Protein AF-A0A849M0W0-F1 (afdb_monomer_lite)

Radius of gyration: 24.08 Å; chains: 1; bounding box: 49×96×53 Å

Sequence (255 aa):
MKLFFIISLLIFQVSFSNAQQAFPKTWTKKSKNGKFCATVSGDFYEGFVGPQLLSLYQNDSLLWQKKMERRGLHLPSVSNTGDVIITKWSKLFLYSKSGSLLWEYELPNKTFCPYYGMHLDITQIFSDDGQYYFTFVHNSKEYKSYFTCYSIAGKKEKWKIDLGDFRESDIQQILNLLVIHDFLTHSLDYLNKCYILDFSGNIKWKYERELRRDLFSKISFDDEHKTINVVFIDKVEKYYLQDGKREKKVFGPTQ

Structure (mmCIF, N/CA/C/O backbone):
data_AF-A0A849M0W0-F1
#
_entry.id   AF-A0A849M0W0-F1
#
loop_
_atom_site.group_PDB
_atom_site.id
_atom_site.type_symbol
_atom_site.label_atom_id
_atom_site.label_alt_id
_atom_site.label_comp_id
_atom_site.label_asym_id
_atom_site.label_entity_id
_atom_site.label_seq_id
_atom_site.pdbx_PDB_ins_code
_atom_site.Cartn_x
_atom_site.Cartn_y
_atom_site.Cartn_z
_atom_site.occupancy
_atom_site.B_iso_or_equiv
_atom_site.auth_seq_id
_atom_site.auth_comp_id
_atom_site.auth_asym_id
_atom_site.auth_atom_id
_atom_site.pdbx_PDB_model_num
ATOM 1 N N . MET A 1 1 ? -31.196 79.315 4.837 1.00 44.34 1 MET A N 1
ATOM 2 C CA . MET A 1 1 ? -30.040 78.554 5.356 1.00 44.34 1 MET A CA 1
ATOM 3 C C . MET A 1 1 ? -30.434 77.076 5.360 1.00 44.34 1 MET A C 1
ATOM 5 O O . MET A 1 1 ? -31.242 76.684 6.188 1.00 44.34 1 MET A O 1
ATOM 9 N N . LYS A 1 2 ? -30.033 76.305 4.336 1.00 41.44 2 LYS A N 1
ATOM 10 C CA . LYS A 1 2 ? -30.423 74.891 4.164 1.00 41.44 2 LYS A CA 1
ATOM 11 C C . LYS A 1 2 ? -29.413 74.009 4.904 1.00 41.44 2 LYS A C 1
ATOM 13 O O . LYS A 1 2 ? -28.245 74.001 4.532 1.00 41.44 2 LYS A O 1
ATOM 18 N N . LEU A 1 3 ? -29.861 73.312 5.945 1.00 46.84 3 LEU A N 1
ATOM 19 C CA . LEU A 1 3 ? -29.052 72.373 6.719 1.00 46.84 3 LEU A CA 1
ATOM 20 C C . LEU A 1 3 ? -29.143 70.992 6.047 1.00 46.84 3 LEU A C 1
ATOM 22 O O . LEU A 1 3 ? -30.200 70.364 6.056 1.00 46.84 3 LEU A O 1
ATOM 26 N N . PHE A 1 4 ? -28.062 70.556 5.400 1.00 47.44 4 PHE A N 1
ATOM 27 C CA . PHE A 1 4 ? -27.944 69.219 4.817 1.00 47.44 4 PHE A CA 1
ATOM 28 C C . PHE A 1 4 ? -27.656 68.205 5.932 1.00 47.44 4 PHE A C 1
ATOM 30 O O . PHE A 1 4 ? -26.586 68.229 6.536 1.00 47.44 4 PHE A O 1
ATOM 37 N N . PHE A 1 5 ? -28.606 67.309 6.197 1.00 47.66 5 PHE A N 1
ATOM 38 C CA . PHE A 1 5 ? -28.380 66.110 7.002 1.00 47.66 5 PHE A CA 1
ATOM 39 C C . PHE A 1 5 ? -27.598 65.095 6.158 1.00 47.66 5 PHE A C 1
ATOM 41 O O . PHE A 1 5 ? -28.152 64.467 5.257 1.00 47.66 5 PHE A O 1
ATOM 48 N N . ILE A 1 6 ? -26.302 64.947 6.430 1.00 49.22 6 ILE A N 1
ATOM 49 C CA . ILE A 1 6 ? -25.492 63.848 5.899 1.00 49.22 6 ILE A CA 1
ATOM 50 C C . ILE A 1 6 ? -25.727 62.644 6.814 1.00 49.22 6 ILE A C 1
ATOM 52 O O . ILE A 1 6 ? -25.204 62.575 7.924 1.00 49.22 6 ILE A O 1
ATOM 56 N N . ILE A 1 7 ? -26.561 61.710 6.359 1.00 49.34 7 ILE A N 1
ATOM 57 C CA . ILE A 1 7 ? -26.699 60.387 6.969 1.00 49.34 7 ILE A CA 1
ATOM 58 C C . ILE A 1 7 ? -25.472 59.581 6.536 1.00 49.34 7 ILE A C 1
ATOM 60 O O . ILE A 1 7 ? -25.404 59.090 5.410 1.00 49.34 7 ILE A O 1
ATOM 64 N N . SER A 1 8 ? -24.478 59.476 7.418 1.00 50.16 8 SER A N 1
ATOM 65 C CA . SER A 1 8 ? -23.357 58.550 7.247 1.00 50.16 8 SER A CA 1
ATOM 66 C C . SER A 1 8 ? -23.878 57.117 7.343 1.00 50.16 8 SER A C 1
ATOM 68 O O . SER A 1 8 ? -24.132 56.599 8.429 1.00 50.16 8 SER A O 1
ATOM 70 N N . LEU A 1 9 ? -24.063 56.489 6.184 1.00 45.66 9 LEU A N 1
ATOM 71 C CA . LEU A 1 9 ? -24.391 55.077 6.042 1.00 45.66 9 LEU A CA 1
ATOM 72 C C . LEU A 1 9 ? -23.175 54.249 6.494 1.00 45.66 9 LEU A C 1
ATOM 74 O O . LEU A 1 9 ? -22.227 54.051 5.736 1.00 45.66 9 LEU A O 1
ATOM 78 N N . LEU A 1 10 ? -23.181 53.802 7.752 1.00 47.28 10 LEU A N 1
ATOM 79 C CA . LEU A 1 10 ? -22.216 52.831 8.268 1.00 47.28 10 LEU A CA 1
ATOM 80 C C . LEU A 1 10 ? -22.484 51.482 7.583 1.00 47.28 10 LEU A C 1
ATOM 82 O O . LEU A 1 10 ? -23.330 50.699 8.015 1.00 47.28 10 LEU A O 1
ATOM 86 N N . ILE A 1 11 ? -21.789 51.216 6.478 1.00 51.75 11 ILE A N 1
ATOM 87 C CA . ILE A 1 11 ? -21.772 49.893 5.856 1.00 51.75 11 ILE A CA 1
ATOM 88 C C . ILE A 1 11 ? -20.904 49.005 6.752 1.00 51.75 11 ILE A C 1
ATOM 90 O O . ILE A 1 11 ? -19.679 49.007 6.653 1.00 51.75 11 ILE A O 1
ATOM 94 N N . PHE A 1 12 ? -21.540 48.257 7.655 1.00 46.75 12 PHE A N 1
ATOM 95 C CA . PHE A 1 12 ? -20.904 47.114 8.298 1.00 46.75 12 PHE A CA 1
ATOM 96 C C . PHE A 1 12 ? -20.589 46.093 7.202 1.00 46.75 12 PHE A C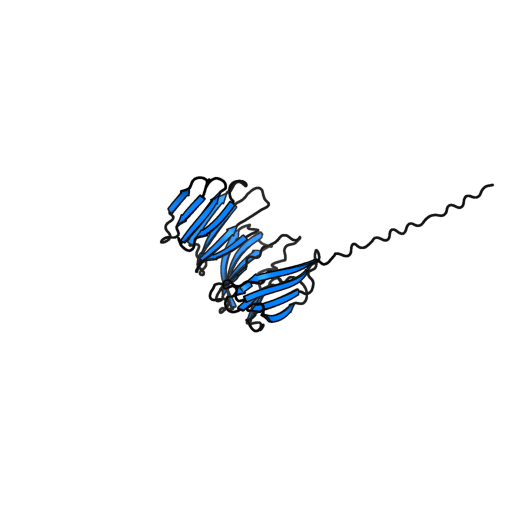 1
ATOM 98 O O . PHE A 1 12 ? -21.471 45.364 6.747 1.00 46.75 12 PHE A O 1
ATOM 105 N N . GLN A 1 13 ? -19.332 46.044 6.756 1.00 47.56 13 GLN A N 1
ATOM 106 C CA . GLN A 1 13 ? -18.827 44.867 6.063 1.00 47.56 13 GLN A CA 1
ATOM 107 C C . GLN A 1 13 ? -18.842 43.718 7.070 1.00 47.56 13 GLN A C 1
ATOM 109 O O . GLN A 1 13 ? -17.926 43.548 7.870 1.00 47.56 13 GLN A O 1
ATOM 114 N N . VAL A 1 14 ? -19.930 42.950 7.064 1.00 50.38 14 VAL A N 1
ATOM 115 C CA . VAL A 1 14 ? -19.947 41.625 7.668 1.00 50.38 14 VAL A CA 1
ATOM 116 C C . VAL A 1 14 ? -19.001 40.796 6.815 1.00 50.38 14 VAL A C 1
ATOM 118 O O . VAL A 1 14 ? -19.360 40.337 5.732 1.00 50.38 14 VAL A O 1
ATOM 121 N N . SER A 1 15 ? -17.755 40.671 7.263 1.00 52.22 15 SER A N 1
ATOM 122 C CA . SER A 1 15 ? -16.837 39.670 6.745 1.00 52.22 15 SER A CA 1
ATOM 123 C C . SER A 1 15 ? -17.502 38.322 6.983 1.00 52.22 15 SER A C 1
ATOM 125 O O . SER A 1 15 ? -17.475 37.807 8.101 1.00 52.22 15 SER A O 1
ATOM 127 N N . PHE A 1 16 ? -18.157 37.774 5.960 1.00 45.59 16 PHE A N 1
ATOM 128 C CA . PHE A 1 16 ? -18.535 36.372 5.963 1.00 45.59 16 PHE A CA 1
ATOM 129 C C . PHE A 1 16 ? -17.231 35.608 6.150 1.00 45.59 16 PHE A C 1
ATOM 131 O O . PHE A 1 16 ? -16.380 35.575 5.260 1.00 45.59 16 PHE A O 1
ATOM 138 N N . SER A 1 17 ? -17.024 35.063 7.349 1.00 55.19 17 SER A N 1
ATOM 139 C CA . SER A 1 17 ? -16.024 34.032 7.532 1.00 55.19 17 SER A CA 1
ATOM 140 C C . SER A 1 17 ? -16.401 32.947 6.534 1.00 55.19 17 SER A C 1
ATOM 142 O O . SER A 1 17 ? -17.478 32.359 6.625 1.00 55.19 17 SER A O 1
ATOM 144 N N . ASN A 1 18 ? -15.563 32.747 5.518 1.00 55.75 18 ASN A N 1
ATOM 145 C CA . ASN A 1 18 ? -15.701 31.614 4.619 1.00 55.75 18 ASN A CA 1
ATOM 146 C C . ASN A 1 18 ? -15.565 30.371 5.496 1.00 55.75 18 ASN A C 1
ATOM 148 O O . ASN A 1 18 ? -14.453 29.953 5.820 1.00 55.75 18 ASN A O 1
ATOM 152 N N . ALA A 1 19 ? -16.693 29.847 5.974 1.00 58.81 19 ALA A N 1
ATOM 153 C CA . ALA A 1 19 ? -16.729 28.598 6.698 1.00 58.81 19 ALA A CA 1
ATOM 154 C C . ALA A 1 19 ? -16.130 27.565 5.747 1.00 58.81 19 ALA A C 1
ATOM 156 O O . ALA A 1 19 ? -16.693 27.307 4.682 1.00 58.81 19 ALA A O 1
ATOM 157 N N . GLN A 1 20 ? -14.946 27.052 6.084 1.00 62.78 20 GLN A N 1
ATOM 158 C CA . GLN A 1 20 ? -14.307 26.008 5.297 1.00 62.78 20 GLN A CA 1
ATOM 159 C C . GLN A 1 20 ? -15.297 24.849 5.199 1.00 62.78 20 GLN A C 1
ATOM 161 O O . GLN A 1 20 ? -15.668 24.248 6.209 1.00 62.78 20 GLN A O 1
ATOM 166 N N . GLN A 1 21 ? -15.782 24.590 3.988 1.00 65.12 21 GLN A N 1
ATOM 167 C CA . GLN A 1 21 ? -16.734 23.522 3.750 1.00 65.12 21 GLN A CA 1
ATOM 168 C C . GLN A 1 21 ? -16.009 22.188 3.916 1.00 65.12 21 GLN A C 1
ATOM 170 O O . GLN A 1 21 ? -14.943 21.970 3.341 1.00 65.12 21 GLN A O 1
ATOM 175 N N . ALA A 1 22 ? -16.585 21.308 4.729 1.00 67.62 22 ALA A N 1
ATOM 176 C CA . ALA A 1 22 ? -16.108 19.942 4.847 1.00 67.62 22 ALA A CA 1
ATOM 177 C C . ALA A 1 22 ? -16.416 19.201 3.550 1.00 67.62 22 ALA A C 1
ATOM 179 O O . ALA A 1 22 ? -17.564 19.218 3.098 1.00 67.62 22 ALA A O 1
ATOM 180 N N . PHE A 1 23 ? -15.431 18.510 2.986 1.00 68.38 23 PHE A N 1
ATOM 181 C CA . PHE A 1 23 ? -15.683 17.572 1.899 1.00 68.38 23 PHE A CA 1
ATOM 182 C C . PHE A 1 23 ? -15.617 16.153 2.462 1.00 68.38 23 PHE A C 1
ATOM 184 O O . PHE A 1 23 ? -14.517 15.692 2.799 1.00 68.38 23 PHE A O 1
ATOM 191 N N . PRO A 1 24 ? -16.759 15.452 2.599 1.00 72.75 24 PRO A N 1
ATOM 192 C CA . PRO A 1 24 ? -16.735 14.062 3.017 1.00 72.75 24 PRO A CA 1
ATOM 193 C C . PRO A 1 24 ? -15.979 13.263 1.958 1.00 72.75 24 PRO A C 1
ATOM 195 O O . PRO A 1 24 ? -16.312 13.296 0.771 1.00 72.75 24 PRO A O 1
ATOM 198 N N . LYS A 1 25 ? -14.941 12.542 2.381 1.00 84.06 25 LYS A N 1
ATOM 199 C CA . LYS A 1 25 ? -14.147 11.694 1.491 1.00 84.06 25 LYS A CA 1
ATOM 200 C C . LYS A 1 25 ? -14.092 10.290 2.052 1.00 84.06 25 LYS A C 1
ATOM 202 O O . LYS A 1 25 ? -13.862 10.092 3.243 1.00 84.06 25 LYS A O 1
ATOM 207 N N . THR A 1 26 ? -14.308 9.321 1.171 1.00 86.81 26 THR A N 1
ATOM 208 C CA . THR A 1 26 ? -14.147 7.905 1.488 1.00 86.81 26 THR A CA 1
ATOM 209 C C . THR A 1 26 ? -13.062 7.330 0.601 1.00 86.81 26 THR A C 1
ATOM 211 O O . THR A 1 26 ? -13.117 7.462 -0.621 1.00 86.81 26 THR A O 1
ATOM 214 N N . TRP A 1 27 ? -12.084 6.683 1.220 1.00 87.50 27 TRP A N 1
ATOM 215 C CA . TRP A 1 27 ? -11.124 5.841 0.526 1.00 87.50 27 TRP A CA 1
ATOM 216 C C . TRP A 1 27 ? -11.447 4.387 0.764 1.00 87.50 27 TRP A C 1
ATOM 218 O O . TRP A 1 27 ? -11.803 3.999 1.875 1.00 87.50 27 TRP A O 1
ATOM 228 N N . THR A 1 28 ? -11.250 3.594 -0.278 1.00 91.06 28 THR A N 1
ATOM 229 C CA . THR A 1 28 ? -11.615 2.187 -0.299 1.00 91.06 28 THR A CA 1
ATOM 230 C C . THR A 1 28 ? -10.460 1.380 -0.860 1.00 91.06 28 THR A C 1
ATOM 232 O O . THR A 1 28 ? -9.937 1.698 -1.928 1.00 91.06 28 THR A O 1
ATOM 235 N N . LYS A 1 29 ? -10.092 0.302 -0.168 1.00 92.06 29 LYS A N 1
ATOM 236 C CA . LYS A 1 29 ? -9.134 -0.689 -0.655 1.00 92.06 29 LYS A CA 1
ATOM 237 C C . LYS A 1 29 ? -9.751 -2.075 -0.560 1.00 92.06 29 LYS A C 1
ATOM 239 O O . LYS A 1 29 ? -10.227 -2.476 0.500 1.00 92.06 29 LYS A O 1
ATOM 244 N N . LYS A 1 30 ? -9.731 -2.806 -1.672 1.00 93.38 30 LYS A N 1
ATOM 245 C CA . LYS A 1 30 ? -10.146 -4.210 -1.725 1.00 93.38 30 LYS A CA 1
ATOM 246 C C . LYS A 1 30 ? -8.930 -5.120 -1.598 1.00 93.38 30 LYS A C 1
ATOM 248 O O . LYS A 1 30 ? -7.854 -4.780 -2.092 1.00 93.38 30 LYS A O 1
ATOM 253 N N . SER A 1 31 ? -9.113 -6.268 -0.956 1.00 93.00 31 SER A N 1
ATOM 254 C CA . SER A 1 31 ? -8.126 -7.346 -0.979 1.00 93.00 31 SER A CA 1
ATOM 255 C C . SER A 1 31 ? -7.986 -7.886 -2.402 1.00 93.00 31 SER A C 1
ATOM 257 O O . SER A 1 31 ? -8.896 -7.755 -3.224 1.00 93.00 31 SER A O 1
ATOM 259 N N . LYS A 1 32 ? -6.857 -8.532 -2.704 1.00 88.75 32 LYS A N 1
ATOM 260 C CA . LYS A 1 32 ? -6.581 -9.082 -4.040 1.00 88.75 32 LYS A CA 1
ATOM 261 C C . LYS A 1 32 ? -7.629 -10.108 -4.479 1.00 88.75 32 LYS A C 1
ATOM 263 O O . LYS A 1 32 ? -8.024 -10.126 -5.637 1.00 88.75 32 LYS A O 1
ATOM 268 N N . ASN A 1 33 ? -8.118 -10.924 -3.546 1.00 92.06 33 ASN A N 1
ATOM 269 C CA . ASN A 1 33 ? -9.201 -11.878 -3.800 1.00 92.06 33 ASN A CA 1
ATOM 270 C C . ASN A 1 33 ? -10.609 -11.245 -3.833 1.00 92.06 33 ASN A C 1
ATOM 272 O O . ASN A 1 33 ? -11.591 -11.972 -3.945 1.00 92.06 33 ASN A O 1
ATOM 276 N N . GLY A 1 34 ? -10.733 -9.926 -3.654 1.00 94.69 34 GLY A N 1
ATOM 277 C CA . GLY A 1 34 ? -12.001 -9.189 -3.665 1.00 94.69 34 GLY A CA 1
ATOM 278 C C . GLY A 1 34 ? -12.935 -9.441 -2.475 1.00 94.69 34 GLY A C 1
ATOM 279 O O . GLY A 1 34 ? -13.942 -8.750 -2.349 1.00 94.69 34 GLY A O 1
ATOM 280 N N . LYS A 1 35 ? -12.612 -10.393 -1.590 1.00 96.81 35 LYS A N 1
ATOM 281 C CA . LYS A 1 35 ? -13.465 -10.821 -0.470 1.00 96.81 35 LYS A CA 1
ATOM 282 C C . LYS A 1 35 ? -13.582 -9.771 0.633 1.00 96.81 35 LYS A C 1
ATOM 284 O O . LYS A 1 35 ? -14.610 -9.706 1.307 1.00 96.81 35 LYS A O 1
ATOM 289 N N . PHE A 1 36 ? -12.527 -8.990 0.849 1.00 97.38 36 PHE A N 1
ATOM 290 C CA . PHE A 1 36 ? -12.450 -7.995 1.909 1.00 97.38 36 PHE A CA 1
ATOM 291 C C . PHE A 1 36 ? -12.321 -6.591 1.338 1.00 97.38 36 PHE A C 1
ATOM 293 O O . PHE A 1 36 ? -11.693 -6.369 0.303 1.00 97.38 36 PHE A O 1
ATOM 300 N N . CYS A 1 37 ? -12.910 -5.635 2.043 1.00 97.06 37 CYS A N 1
ATOM 301 C CA . CYS A 1 37 ? -12.902 -4.233 1.667 1.00 97.06 37 CYS A CA 1
ATOM 302 C C . CYS A 1 37 ? -12.694 -3.389 2.924 1.00 97.06 37 CYS A C 1
ATOM 304 O O . CYS A 1 37 ? -13.517 -3.428 3.836 1.00 97.06 37 CYS A O 1
ATOM 306 N N . ALA A 1 38 ? -11.585 -2.657 2.992 1.00 96.19 38 ALA A N 1
ATOM 307 C CA . ALA A 1 38 ? -11.325 -1.704 4.059 1.00 96.19 38 ALA A CA 1
ATOM 308 C C . ALA A 1 38 ? -11.620 -0.289 3.566 1.00 96.19 38 ALA A C 1
ATOM 310 O O . ALA A 1 38 ? -11.201 0.098 2.471 1.00 96.19 38 ALA A O 1
ATOM 311 N N . THR A 1 39 ? -12.323 0.489 4.384 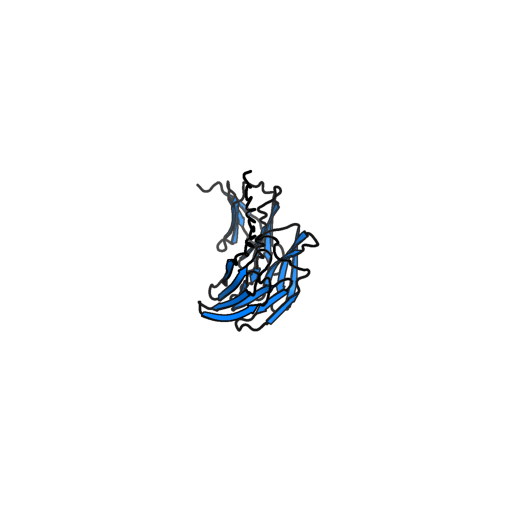1.00 94.75 39 THR A N 1
ATOM 312 C CA . THR A 1 39 ? -12.682 1.869 4.058 1.00 94.75 39 THR A CA 1
ATOM 313 C C . THR A 1 39 ? -12.254 2.824 5.154 1.00 94.75 39 THR A C 1
ATOM 315 O O . THR A 1 39 ? -12.412 2.523 6.336 1.00 94.75 39 THR A O 1
ATOM 318 N N . VAL A 1 40 ? -11.806 4.008 4.760 1.00 91.31 40 VAL A N 1
ATOM 319 C CA . VAL A 1 40 ? -11.620 5.153 5.651 1.00 91.31 40 VAL A CA 1
ATOM 320 C C . VAL A 1 40 ? -12.541 6.256 5.173 1.00 91.31 40 VAL A C 1
ATOM 322 O O . VAL A 1 40 ? -12.377 6.728 4.052 1.00 91.31 40 VAL A O 1
ATOM 325 N N . SER A 1 41 ? -13.490 6.670 6.006 1.00 90.62 41 SER A N 1
ATOM 326 C CA . SER A 1 41 ? -14.368 7.809 5.725 1.00 90.62 41 SER A CA 1
ATOM 327 C C . SER A 1 41 ? -14.208 8.907 6.770 1.00 90.62 41 SER A C 1
ATOM 329 O O . SER A 1 41 ? -13.828 8.647 7.912 1.00 90.62 41 SER A O 1
ATOM 331 N N . GLY A 1 42 ? -14.453 10.153 6.384 1.00 85.81 42 GLY A N 1
ATOM 332 C CA . GLY A 1 42 ? -14.456 11.282 7.307 1.00 85.81 42 GLY A CA 1
ATOM 333 C C . GLY A 1 42 ? -14.457 12.623 6.591 1.00 85.81 42 GLY A C 1
ATOM 334 O O . GLY A 1 42 ? -14.357 12.691 5.363 1.00 85.81 42 GLY A O 1
ATOM 335 N N . ASP A 1 43 ? -14.555 13.675 7.392 1.00 77.38 43 ASP A N 1
ATOM 336 C CA . ASP A 1 43 ? -14.576 15.051 6.916 1.00 77.38 43 ASP A CA 1
ATOM 337 C C . ASP A 1 43 ? -13.157 15.615 6.781 1.00 77.38 43 ASP A C 1
ATOM 339 O O . ASP A 1 43 ? -12.341 15.557 7.714 1.00 77.38 43 ASP A O 1
ATOM 343 N N . PHE A 1 44 ? -12.882 16.186 5.605 1.00 70.06 44 PHE A N 1
ATOM 344 C CA . PHE A 1 44 ? -11.629 16.863 5.280 1.00 70.06 44 PHE A CA 1
ATOM 345 C C . PHE A 1 44 ? -11.841 18.362 5.175 1.00 70.06 44 PHE A C 1
ATOM 347 O O . PHE A 1 44 ? -12.714 18.818 4.437 1.00 70.06 44 PHE A O 1
ATOM 354 N N . TYR A 1 45 ? -10.983 19.107 5.867 1.00 68.69 45 TYR A N 1
ATOM 355 C CA . TYR A 1 45 ? -10.824 20.547 5.730 1.00 68.69 45 TYR A CA 1
ATOM 356 C C . TYR A 1 45 ? -9.361 20.842 5.388 1.00 68.69 45 TYR A C 1
ATOM 358 O O . TYR A 1 45 ? -8.450 20.128 5.826 1.00 68.69 45 TYR A O 1
ATOM 366 N N . GLU A 1 46 ? -9.106 21.899 4.622 1.00 60.44 46 GLU A N 1
ATOM 367 C CA . GLU A 1 46 ? -7.742 22.359 4.358 1.00 60.44 46 GLU A CA 1
ATOM 368 C C . GLU A 1 46 ? -7.018 22.651 5.683 1.00 60.44 46 GLU A C 1
ATOM 370 O O . GLU A 1 46 ? -7.374 23.560 6.429 1.00 60.44 46 GLU A O 1
ATOM 375 N N . GLY A 1 47 ? -6.015 21.830 6.012 1.00 59.75 47 GLY A N 1
ATOM 376 C CA . GLY A 1 47 ? -5.242 21.941 7.254 1.00 59.75 47 GLY A CA 1
ATOM 377 C C . GLY A 1 47 ? -5.843 21.243 8.485 1.00 59.75 47 GLY A C 1
ATOM 378 O O . GLY A 1 47 ? -5.173 21.170 9.521 1.00 59.75 47 GLY A O 1
ATOM 379 N N . PHE A 1 48 ? -7.048 20.666 8.399 1.00 65.00 48 PHE A N 1
ATOM 380 C CA . PHE A 1 48 ? -7.656 19.916 9.501 1.00 65.00 48 PHE A CA 1
ATOM 381 C C . PHE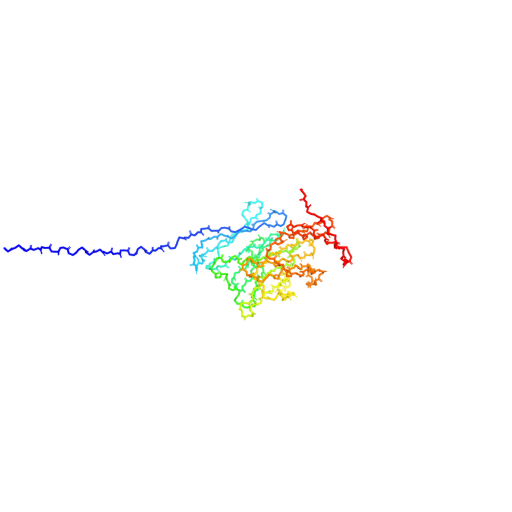 A 1 48 ? -8.390 18.659 9.023 1.00 65.00 48 PHE A C 1
ATOM 383 O O . PHE A 1 48 ? -9.322 18.706 8.231 1.00 65.00 48 PHE A O 1
ATOM 390 N N . VAL A 1 49 ? -8.000 17.510 9.570 1.00 70.44 49 VAL A N 1
ATOM 391 C CA . VAL A 1 49 ? -8.700 16.241 9.349 1.00 70.44 49 VAL A CA 1
ATOM 392 C C . VAL A 1 49 ? -9.500 15.923 10.608 1.00 70.44 49 VAL A C 1
ATOM 394 O O . VAL A 1 49 ? -8.915 15.774 11.693 1.00 70.44 49 VAL A O 1
ATOM 397 N N . GLY A 1 50 ? -10.827 15.861 10.458 1.00 76.81 50 GLY A N 1
ATOM 398 C CA . GLY A 1 50 ? -11.759 15.521 11.530 1.00 76.81 50 GLY A CA 1
ATOM 399 C C . GLY A 1 50 ? -11.587 14.081 12.031 1.00 76.81 50 GLY A C 1
ATOM 400 O O . GLY A 1 50 ? -10.648 13.380 11.640 1.00 76.81 50 GLY A O 1
ATOM 401 N N . PRO A 1 51 ? -12.454 13.615 12.944 1.00 84.81 51 PRO A N 1
ATOM 402 C CA . PRO A 1 51 ? -12.539 12.196 13.259 1.00 84.81 51 PRO A CA 1
ATOM 403 C C . PRO A 1 51 ? -12.801 11.391 11.984 1.00 84.81 51 PRO A C 1
ATOM 405 O O . PRO A 1 51 ? -13.618 11.783 11.153 1.00 84.81 51 PRO A O 1
ATOM 408 N N . GLN A 1 52 ? -12.112 10.265 11.844 1.00 88.62 52 GLN A N 1
ATOM 409 C CA . GLN A 1 52 ? -12.284 9.366 10.707 1.00 88.62 52 GLN A CA 1
ATOM 410 C C . GLN A 1 52 ? -12.770 8.004 11.182 1.00 88.62 52 GLN A C 1
ATOM 412 O O . GLN A 1 52 ? -12.591 7.619 12.339 1.00 88.62 52 GLN A O 1
ATOM 417 N N . LEU A 1 53 ? -13.376 7.267 10.268 1.00 92.81 53 LEU A N 1
ATOM 418 C CA . LEU A 1 53 ? -14.032 6.005 10.522 1.00 92.81 53 LEU A CA 1
ATOM 419 C C . LEU A 1 53 ? -13.365 4.929 9.672 1.00 92.81 53 LEU A C 1
ATOM 421 O O . LEU A 1 53 ? -13.509 4.903 8.451 1.00 92.81 53 LEU A O 1
ATOM 425 N N . LEU A 1 54 ? -12.610 4.052 10.328 1.00 94.75 54 LEU A N 1
ATOM 426 C CA . LEU A 1 54 ? -12.038 2.870 9.696 1.00 94.75 54 LEU A CA 1
ATOM 427 C C . LEU A 1 54 ? -13.060 1.741 9.776 1.00 94.75 54 LEU A C 1
ATOM 429 O O . LEU A 1 54 ? -13.500 1.396 10.871 1.00 94.75 54 LEU A O 1
ATOM 433 N N . SER A 1 55 ? -13.420 1.157 8.641 1.00 97.12 55 SER A N 1
ATOM 434 C CA . SER A 1 55 ? -14.368 0.042 8.579 1.00 97.12 55 SER A CA 1
ATOM 435 C C . SER A 1 55 ? -13.784 -1.108 7.773 1.00 97.12 55 SER A C 1
ATOM 437 O O . SER A 1 55 ? -13.053 -0.877 6.808 1.00 97.12 55 SER A O 1
ATOM 439 N N . LEU A 1 56 ? -14.129 -2.335 8.152 1.00 98.25 56 LEU A N 1
ATOM 440 C CA . LEU A 1 56 ? -13.834 -3.538 7.382 1.00 98.25 56 LEU A CA 1
ATOM 441 C C . LEU A 1 56 ? -15.135 -4.233 6.998 1.00 98.25 56 LEU A C 1
ATOM 443 O O . LEU A 1 56 ? -15.978 -4.508 7.853 1.00 98.25 56 LEU A O 1
ATOM 447 N N . TYR A 1 57 ? -15.239 -4.587 5.725 1.00 98.44 57 TYR A N 1
ATOM 448 C CA . TYR A 1 57 ? -16.326 -5.367 5.160 1.00 98.44 57 TYR A CA 1
ATOM 449 C C . TYR A 1 57 ? -15.805 -6.699 4.622 1.00 98.44 57 TYR A C 1
ATOM 451 O O . TYR A 1 57 ? -14.671 -6.795 4.142 1.00 98.44 57 TYR A O 1
ATOM 459 N N . GLN A 1 58 ? -16.662 -7.715 4.657 1.00 98.06 58 GLN A N 1
ATOM 460 C CA . GLN A 1 58 ? -16.477 -8.981 3.958 1.00 98.06 58 GLN A CA 1
ATOM 461 C C . GLN A 1 58 ? -17.710 -9.244 3.096 1.00 98.06 58 GLN A C 1
ATOM 463 O O . GLN A 1 58 ? -18.799 -9.375 3.648 1.00 98.06 58 GLN A O 1
ATOM 468 N N . ASN A 1 59 ? -17.541 -9.361 1.775 1.00 96.56 59 ASN A N 1
ATOM 469 C CA . ASN A 1 59 ? -18.658 -9.517 0.830 1.00 96.56 59 ASN A CA 1
ATOM 470 C C . ASN A 1 59 ? -19.795 -8.514 1.126 1.00 96.56 59 ASN A C 1
ATOM 472 O O . ASN A 1 59 ? -20.929 -8.909 1.387 1.00 96.56 59 ASN A O 1
ATOM 476 N N . ASP A 1 60 ? -19.437 -7.230 1.223 1.00 95.88 60 ASP A N 1
ATOM 477 C CA . ASP A 1 60 ? -20.329 -6.099 1.531 1.00 95.88 60 ASP A CA 1
ATOM 478 C C . ASP A 1 60 ? -20.995 -6.110 2.923 1.00 95.88 60 ASP A C 1
ATOM 480 O O . ASP A 1 60 ? -21.698 -5.169 3.285 1.00 95.88 60 ASP A O 1
ATOM 484 N N . SER A 1 61 ? -20.712 -7.108 3.766 1.00 98.00 61 SER A N 1
ATOM 485 C CA . SER A 1 61 ? -21.186 -7.157 5.154 1.00 98.00 61 SER A CA 1
ATOM 486 C C . SER A 1 61 ? -20.176 -6.502 6.093 1.00 98.00 61 SER A C 1
ATOM 488 O O . SER A 1 61 ? -19.004 -6.888 6.109 1.00 98.00 61 SER A O 1
ATOM 490 N N . LEU A 1 62 ? -20.619 -5.522 6.888 1.00 98.25 62 LEU A N 1
ATOM 491 C CA . LEU A 1 62 ? -19.776 -4.841 7.874 1.00 98.25 62 LEU A CA 1
ATOM 492 C C . LEU A 1 62 ? -19.334 -5.831 8.961 1.00 98.25 62 LEU A C 1
ATOM 494 O O . LEU A 1 62 ? -20.169 -6.392 9.665 1.00 98.25 62 LEU A O 1
ATOM 498 N N . LEU A 1 63 ? -18.022 -6.020 9.114 1.00 98.38 63 LEU A N 1
ATOM 499 C CA . LEU A 1 63 ? -17.456 -6.836 10.189 1.00 98.38 63 LEU A CA 1
ATOM 500 C C . LEU A 1 63 ? -17.236 -6.009 11.450 1.00 98.38 63 LEU A C 1
ATOM 502 O O . LEU A 1 63 ? -17.644 -6.400 12.540 1.00 98.38 63 LEU A O 1
ATOM 506 N N . TRP A 1 64 ? -16.567 -4.870 11.304 1.00 98.56 64 TRP A N 1
ATOM 507 C CA . TRP A 1 64 ? -16.314 -3.952 12.404 1.00 98.56 64 TRP A CA 1
ATOM 508 C C . TRP A 1 64 ? -16.040 -2.549 11.890 1.00 98.56 64 TRP A C 1
ATOM 510 O O . TRP A 1 64 ? -15.695 -2.326 10.726 1.00 98.56 64 TRP A O 1
ATOM 520 N N . GLN A 1 65 ? -16.157 -1.603 12.815 1.00 97.50 65 GLN A N 1
ATOM 521 C CA . GLN A 1 65 ? -15.879 -0.203 12.586 1.00 97.50 65 GLN A CA 1
ATOM 522 C C . GLN A 1 65 ? -15.182 0.404 13.803 1.00 97.50 65 GLN A C 1
ATOM 524 O O . GLN A 1 65 ? -15.468 0.048 14.947 1.00 97.50 65 GLN A O 1
ATOM 529 N N . LYS A 1 66 ? -14.244 1.317 13.556 1.00 94.38 66 LYS A N 1
ATOM 530 C CA . LYS A 1 66 ? -13.507 2.047 14.584 1.00 94.38 66 LYS A CA 1
ATOM 531 C C . LYS A 1 66 ? -13.513 3.529 14.285 1.00 94.38 66 LYS A C 1
ATOM 533 O O . LYS A 1 66 ? -13.042 3.965 13.234 1.00 94.38 66 LYS A O 1
ATOM 538 N N . LYS A 1 67 ? -13.987 4.300 15.259 1.00 92.44 67 LYS A N 1
ATOM 539 C CA . LYS A 1 67 ? -13.810 5.744 15.261 1.00 92.44 67 LYS A CA 1
ATOM 540 C C . LYS A 1 67 ? -12.381 6.057 15.683 1.00 92.44 67 LYS A C 1
ATOM 542 O O . LYS A 1 67 ? -11.939 5.681 16.766 1.00 92.44 67 LYS A O 1
ATOM 547 N N . MET A 1 68 ? -11.662 6.739 14.810 1.00 86.88 68 MET A N 1
ATOM 548 C CA . MET A 1 68 ? -10.298 7.176 15.036 1.00 86.88 68 MET A CA 1
ATOM 549 C C . MET A 1 68 ? -10.344 8.675 15.293 1.00 86.88 68 MET A C 1
ATOM 551 O O . MET A 1 68 ? -10.518 9.487 14.383 1.00 86.88 68 MET A O 1
ATOM 555 N N . GLU A 1 69 ? -10.222 9.032 16.568 1.00 82.81 69 GLU A N 1
ATOM 556 C CA . GLU A 1 69 ? -10.244 10.426 16.998 1.00 82.81 69 GLU A CA 1
ATOM 557 C C . GLU A 1 69 ? -9.069 11.193 16.387 1.00 82.81 69 GLU A C 1
ATOM 559 O O . GLU A 1 69 ? -7.937 10.705 16.444 1.00 82.81 69 GLU A O 1
ATOM 564 N N . ARG A 1 70 ? -9.368 12.387 15.848 1.00 71.38 70 ARG A N 1
ATOM 565 C CA . ARG A 1 70 ? -8.453 13.408 15.295 1.00 71.38 70 ARG A CA 1
ATOM 566 C C . ARG A 1 70 ? -7.339 12.907 14.351 1.00 71.38 70 ARG A C 1
ATOM 568 O O . ARG A 1 70 ? -6.470 12.126 14.728 1.00 71.38 70 ARG A O 1
ATOM 575 N N . ARG A 1 71 ? -7.252 13.557 13.184 1.00 69.12 71 ARG A N 1
ATOM 576 C CA . ARG A 1 71 ? -6.110 13.586 12.253 1.00 69.12 71 ARG A CA 1
ATOM 577 C C . ARG A 1 71 ? -5.593 12.245 11.708 1.00 69.12 71 ARG A C 1
ATOM 579 O O . ARG A 1 71 ? -4.857 11.529 12.386 1.00 69.12 71 ARG A O 1
ATOM 586 N N . GLY A 1 72 ? -5.778 12.086 10.396 1.00 63.28 72 GLY A N 1
ATOM 587 C CA . GLY A 1 72 ? -4.756 11.588 9.470 1.00 63.28 72 GLY A CA 1
ATOM 588 C C . GLY A 1 72 ? -4.646 10.074 9.331 1.00 63.28 72 GLY A C 1
ATOM 589 O O . GLY A 1 72 ? -3.533 9.564 9.253 1.00 63.28 72 GLY A O 1
ATOM 590 N N . LEU A 1 73 ? -5.766 9.353 9.319 1.00 60.47 73 LEU A N 1
ATOM 591 C CA . LEU A 1 73 ? -5.810 8.025 8.721 1.00 60.47 73 LEU A CA 1
ATOM 592 C C . LEU A 1 73 ? -5.502 8.147 7.230 1.00 60.47 73 LEU A C 1
ATOM 594 O O . LEU A 1 73 ? -6.157 8.911 6.514 1.00 60.47 73 LEU A O 1
ATOM 598 N N . HIS A 1 74 ? -4.510 7.383 6.797 1.00 73.25 74 HIS A N 1
ATOM 599 C CA . HIS A 1 74 ? -4.149 7.236 5.395 1.00 73.25 74 HIS A CA 1
ATOM 600 C C . HIS A 1 74 ? -4.964 6.120 4.731 1.00 73.25 74 HIS A C 1
ATOM 602 O O . HIS A 1 74 ? -5.828 5.503 5.356 1.00 73.25 74 HIS A O 1
ATOM 608 N N . LEU A 1 75 ? -4.686 5.871 3.448 1.00 78.94 75 LEU A N 1
ATOM 609 C CA . LEU A 1 75 ? -5.271 4.768 2.691 1.00 78.94 75 LEU A CA 1
ATOM 610 C C . LEU A 1 75 ? -5.120 3.459 3.483 1.00 78.94 75 LEU A C 1
ATOM 612 O O . LEU A 1 75 ? -3.992 3.112 3.843 1.00 78.94 75 LEU A O 1
ATOM 616 N N . PRO A 1 76 ? -6.219 2.745 3.781 1.00 89.94 76 PRO A N 1
ATOM 617 C CA . PRO A 1 76 ? -6.110 1.440 4.405 1.00 89.94 76 PRO A CA 1
ATOM 618 C C . PRO A 1 76 ? -5.516 0.452 3.398 1.00 89.94 76 PRO A C 1
ATOM 620 O O . PRO A 1 76 ? -5.743 0.561 2.190 1.00 89.94 76 PRO A O 1
ATOM 623 N N . SER A 1 77 ? -4.828 -0.567 3.901 1.00 90.25 77 SER A N 1
ATOM 624 C CA . SER A 1 77 ? -4.542 -1.778 3.136 1.00 90.25 77 SER A CA 1
ATOM 625 C C . SER A 1 77 ? -5.167 -2.977 3.837 1.00 90.25 77 SER A C 1
ATOM 627 O O . SER A 1 77 ? -5.308 -2.985 5.061 1.00 90.25 77 SER A O 1
ATOM 629 N N . VAL A 1 78 ? -5.605 -3.969 3.064 1.00 93.56 78 VAL A N 1
ATOM 630 C CA . VAL A 1 78 ? -6.319 -5.143 3.579 1.00 93.56 78 VAL A CA 1
ATOM 631 C C . VAL A 1 78 ? -5.801 -6.417 2.926 1.00 93.56 78 VAL A C 1
ATOM 633 O O . VAL A 1 78 ? -5.662 -6.491 1.703 1.00 93.56 78 VAL A O 1
ATOM 636 N N . SER A 1 79 ? -5.495 -7.415 3.751 1.00 93.81 79 SER A N 1
ATOM 637 C CA . SER A 1 79 ? -4.983 -8.710 3.309 1.00 93.81 79 SER A CA 1
ATOM 638 C C . SER A 1 79 ? -6.100 -9.620 2.780 1.00 93.81 79 SER A C 1
ATOM 640 O O . SER A 1 79 ? -7.295 -9.392 2.990 1.00 93.81 79 SER A O 1
ATOM 642 N N . ASN A 1 80 ? -5.717 -10.733 2.149 1.00 92.50 80 ASN A N 1
ATOM 643 C CA . ASN A 1 80 ? -6.659 -11.783 1.749 1.00 92.50 80 ASN A CA 1
ATOM 644 C C . ASN A 1 80 ? -7.265 -12.556 2.936 1.00 92.50 80 ASN A C 1
ATOM 646 O O . ASN A 1 80 ? -8.229 -13.298 2.731 1.00 92.50 80 ASN A O 1
ATOM 650 N N . THR A 1 81 ? -6.725 -12.390 4.150 1.00 94.06 81 THR A N 1
ATOM 651 C CA . THR A 1 81 ? -7.236 -12.964 5.410 1.00 94.06 81 THR A CA 1
ATOM 652 C C . THR A 1 81 ? -8.160 -12.007 6.168 1.00 94.06 81 THR A C 1
ATOM 654 O O . THR A 1 81 ? -8.860 -12.437 7.086 1.00 94.06 81 THR A O 1
ATOM 657 N N . GLY A 1 82 ? -8.234 -10.741 5.743 1.00 94.31 82 GLY A N 1
ATOM 658 C CA . GLY A 1 82 ? -9.063 -9.705 6.360 1.00 94.31 82 GLY A CA 1
ATOM 659 C C . GLY A 1 82 ? -8.353 -8.911 7.455 1.00 94.31 82 GLY A C 1
ATOM 660 O O . GLY A 1 82 ? -9.018 -8.207 8.207 1.00 94.31 82 GLY A O 1
ATOM 661 N N . ASP A 1 83 ? -7.030 -9.008 7.554 1.00 94.62 83 ASP A N 1
ATOM 662 C CA . ASP A 1 83 ? -6.251 -8.137 8.428 1.00 94.62 83 ASP A CA 1
ATOM 663 C C . ASP A 1 83 ? -6.076 -6.778 7.750 1.00 94.62 83 ASP A C 1
ATOM 665 O O . ASP A 1 83 ? -5.858 -6.688 6.539 1.00 94.62 83 ASP A O 1
ATOM 669 N N . VAL A 1 84 ? -6.216 -5.711 8.529 1.00 94.31 84 VAL A N 1
ATOM 670 C CA . VAL A 1 84 ? -6.221 -4.334 8.036 1.00 94.31 84 VAL A CA 1
ATOM 671 C C . VAL A 1 84 ? -5.049 -3.604 8.638 1.00 94.31 84 VAL A C 1
ATOM 673 O O . VAL A 1 84 ? -4.948 -3.502 9.859 1.00 94.31 84 VAL A O 1
ATOM 676 N N . ILE A 1 85 ? -4.196 -3.046 7.791 1.00 91.50 85 ILE A N 1
ATOM 677 C CA . ILE A 1 85 ? -3.169 -2.117 8.235 1.00 91.50 85 ILE A CA 1
ATOM 678 C C . ILE A 1 85 ? -3.550 -0.704 7.837 1.00 91.50 85 ILE A C 1
ATOM 680 O O . ILE A 1 85 ? -4.119 -0.458 6.770 1.00 91.50 85 ILE A O 1
ATOM 684 N N . ILE A 1 86 ? -3.248 0.224 8.729 1.00 88.69 86 ILE A N 1
ATOM 685 C CA . ILE A 1 86 ? -3.436 1.633 8.470 1.00 88.69 86 ILE A CA 1
ATOM 686 C C . ILE A 1 86 ? -2.309 2.445 9.071 1.00 88.69 86 ILE A C 1
ATOM 688 O O . ILE A 1 86 ? -1.868 2.208 10.196 1.00 88.69 86 ILE A O 1
ATOM 692 N N . THR A 1 87 ? -1.878 3.448 8.323 1.00 83.38 87 THR A N 1
ATOM 693 C CA . THR A 1 87 ? -0.976 4.468 8.835 1.00 83.38 87 THR A CA 1
ATOM 694 C C . THR A 1 87 ? -1.798 5.577 9.475 1.00 83.38 87 THR A C 1
ATOM 696 O O . THR A 1 87 ? -2.762 6.076 8.888 1.00 83.38 87 THR A O 1
ATOM 699 N N . LYS A 1 88 ? -1.392 5.991 10.671 1.00 82.56 88 LYS A N 1
ATOM 700 C CA . LYS A 1 88 ? -1.836 7.223 11.318 1.00 82.56 88 LYS A CA 1
ATOM 701 C C . LYS A 1 88 ? -0.600 7.922 11.866 1.00 82.56 88 LYS A C 1
ATOM 703 O O . LYS A 1 88 ? 0.026 7.429 12.801 1.00 82.56 88 LYS A O 1
ATOM 708 N N . TRP A 1 89 ? -0.272 9.082 11.298 1.00 78.56 89 TRP A N 1
ATOM 709 C CA . TRP A 1 89 ? 0.932 9.853 11.636 1.00 78.56 89 TRP A CA 1
ATOM 710 C C . TRP A 1 89 ? 2.219 9.038 11.410 1.00 78.56 89 TRP A C 1
ATOM 712 O O . TRP A 1 89 ? 2.450 8.507 10.327 1.00 78.56 89 TRP A O 1
ATOM 722 N N . SER A 1 90 ? 3.050 8.933 12.445 1.00 78.81 90 SER A N 1
ATOM 723 C CA . SER A 1 90 ? 4.275 8.145 12.492 1.00 78.81 90 SER A CA 1
ATOM 724 C C . SER A 1 90 ? 4.024 6.719 12.958 1.00 78.81 90 SER A C 1
ATOM 726 O O . SER A 1 90 ? 4.951 6.076 13.419 1.00 78.81 90 SER A O 1
ATOM 728 N N . LYS A 1 91 ? 2.787 6.219 12.916 1.00 84.31 91 LYS A N 1
ATOM 729 C CA . LYS A 1 91 ? 2.474 4.872 13.387 1.00 84.31 91 LYS A CA 1
ATOM 730 C C . LYS A 1 91 ? 1.752 4.053 12.334 1.00 84.31 91 LYS A C 1
ATOM 732 O O . LYS A 1 91 ? 0.817 4.531 11.694 1.00 84.31 91 LYS A O 1
ATOM 737 N N . LEU A 1 92 ? 2.157 2.796 12.216 1.00 86.75 92 LEU A N 1
ATOM 738 C CA . LEU A 1 92 ? 1.389 1.746 11.562 1.00 86.75 92 LEU A CA 1
ATOM 739 C C . LEU A 1 92 ? 0.569 1.010 12.617 1.00 86.75 92 LEU A C 1
ATOM 741 O O . LEU A 1 92 ? 1.096 0.672 13.674 1.00 86.75 92 LEU A O 1
ATOM 745 N N . PHE A 1 93 ? -0.696 0.735 12.318 1.00 90.69 93 PHE A N 1
ATOM 746 C CA . PHE A 1 93 ? -1.590 -0.064 13.150 1.00 90.69 93 PHE A CA 1
ATOM 747 C C . PHE A 1 93 ? -2.099 -1.241 12.338 1.00 90.69 93 PHE A C 1
ATOM 749 O O . PHE A 1 93 ? -2.691 -1.034 11.281 1.00 90.69 93 PHE A O 1
ATOM 756 N N . LEU A 1 94 ? -1.909 -2.456 12.844 1.00 93.31 94 LEU A N 1
ATOM 757 C CA . LEU A 1 94 ? -2.473 -3.669 12.269 1.00 93.31 94 LEU A CA 1
ATOM 758 C C . LEU A 1 94 ? -3.631 -4.159 13.131 1.00 93.31 94 LEU A C 1
ATOM 760 O O . LEU A 1 94 ? -3.450 -4.527 14.293 1.00 93.31 94 LEU A O 1
ATOM 764 N N . TYR A 1 95 ? -4.806 -4.219 12.528 1.00 95.44 95 TYR A N 1
ATOM 765 C CA . TYR A 1 95 ? -6.012 -4.773 13.111 1.00 95.44 95 TYR A CA 1
ATOM 766 C C . TYR A 1 95 ? -6.314 -6.140 12.512 1.00 95.44 95 TYR A C 1
ATOM 768 O O . TYR A 1 95 ? -6.162 -6.354 11.311 1.00 95.44 95 TYR A O 1
ATOM 776 N N . SER A 1 96 ? -6.782 -7.054 13.354 1.00 96.06 96 SER A N 1
ATOM 777 C CA . SER A 1 96 ? -7.289 -8.342 12.906 1.00 96.06 96 SER A CA 1
ATOM 778 C C . SER A 1 96 ? -8.601 -8.182 12.146 1.00 96.06 96 SER A C 1
ATOM 780 O O . SER A 1 96 ? -9.327 -7.193 12.296 1.00 96.06 96 SER A O 1
ATOM 782 N N . LYS A 1 97 ? -8.997 -9.246 11.450 1.00 96.75 97 LYS A N 1
ATOM 783 C CA . LYS A 1 97 ? -10.354 -9.393 10.910 1.00 96.75 97 LYS A CA 1
ATOM 784 C C . LYS A 1 97 ? -11.478 -9.168 11.938 1.00 96.75 97 LYS A C 1
ATOM 786 O O . LYS A 1 97 ? -12.559 -8.738 11.550 1.00 96.75 97 LYS A O 1
ATOM 791 N N . SER A 1 98 ? -11.252 -9.425 13.229 1.00 97.75 98 SER A N 1
ATOM 792 C CA . SER A 1 98 ? -12.232 -9.170 14.302 1.00 97.75 98 SER A CA 1
ATOM 793 C C . SER A 1 98 ? -12.192 -7.738 14.851 1.00 97.75 98 SER A C 1
ATOM 795 O O . SER A 1 98 ? -12.970 -7.399 15.737 1.00 97.75 98 SER A O 1
ATOM 797 N N . GLY A 1 99 ? -11.267 -6.903 14.372 1.00 97.06 99 GLY A N 1
ATOM 798 C CA . GLY A 1 99 ? -11.084 -5.530 14.832 1.00 97.06 99 GLY A CA 1
ATOM 799 C C . GLY A 1 99 ? -10.216 -5.414 16.086 1.00 97.06 99 GLY A C 1
ATOM 800 O O . GLY A 1 99 ? -10.189 -4.356 16.713 1.00 97.06 99 GLY A O 1
ATOM 801 N N . SER A 1 100 ? -9.493 -6.456 16.484 1.00 97.06 100 SER A N 1
ATOM 802 C CA . SER A 1 100 ? -8.536 -6.372 17.594 1.00 97.06 100 SER A CA 1
ATOM 803 C C . SER A 1 100 ? -7.222 -5.771 17.100 1.00 97.06 100 SER A C 1
ATOM 805 O O . SER A 1 100 ? -6.772 -6.106 16.009 1.00 97.06 100 SER A O 1
ATOM 807 N N . LEU A 1 101 ? -6.586 -4.893 17.880 1.00 95.19 101 LEU A N 1
ATOM 808 C CA . LEU A 1 101 ? -5.238 -4.416 17.554 1.00 95.19 101 LEU A CA 1
ATOM 809 C C . LEU A 1 101 ? -4.243 -5.566 17.763 1.00 95.19 101 LEU A C 1
ATOM 811 O O . LEU A 1 101 ? -4.114 -6.074 18.874 1.00 95.19 101 LEU A O 1
ATOM 815 N N . LEU A 1 102 ? -3.555 -5.980 16.702 1.00 91.94 102 LEU A N 1
ATOM 816 C CA . LEU A 1 102 ? -2.557 -7.055 16.738 1.00 91.94 102 LEU A CA 1
ATOM 817 C C . LEU A 1 102 ? -1.145 -6.517 16.985 1.00 91.94 102 LEU A C 1
ATOM 819 O O . LEU A 1 102 ? -0.318 -7.157 17.649 1.00 91.94 102 LEU A O 1
ATOM 823 N N . TRP A 1 103 ? -0.856 -5.353 16.410 1.00 90.69 103 TRP A N 1
ATOM 824 C CA . TRP A 1 103 ? 0.466 -4.746 16.414 1.00 90.69 103 TRP A CA 1
ATOM 825 C C . TRP A 1 103 ? 0.384 -3.259 16.078 1.00 90.69 103 TRP A C 1
ATOM 827 O O . TRP A 1 103 ? -0.473 -2.836 15.301 1.00 90.69 103 TRP A O 1
ATOM 837 N N . GLU A 1 104 ? 1.309 -2.489 16.643 1.00 90.56 104 GLU A N 1
ATOM 838 C CA . GLU A 1 104 ? 1.612 -1.133 16.210 1.00 90.56 104 GLU A CA 1
ATOM 839 C C . GLU A 1 104 ? 3.124 -0.945 16.065 1.00 90.56 104 GLU A C 1
ATOM 841 O O . GLU A 1 104 ? 3.908 -1.614 16.744 1.00 90.56 104 GLU A O 1
ATOM 846 N N . TYR A 1 105 ? 3.530 -0.036 15.183 1.00 86.25 105 TYR A N 1
ATOM 847 C CA . TYR A 1 105 ? 4.936 0.262 14.932 1.00 86.25 105 TYR A CA 1
ATOM 848 C C . TYR A 1 105 ? 5.165 1.737 14.690 1.00 86.25 105 TYR A C 1
ATOM 850 O O . TYR A 1 105 ? 4.479 2.345 13.870 1.00 86.25 105 TYR A O 1
ATOM 858 N N . GLU A 1 106 ? 6.157 2.283 15.388 1.00 85.00 106 GLU A N 1
ATOM 859 C CA . GLU A 1 106 ? 6.599 3.661 15.221 1.00 85.00 106 GLU A CA 1
ATOM 860 C C . GLU A 1 106 ? 7.522 3.758 14.001 1.00 85.00 106 GLU A C 1
ATOM 862 O O . GLU A 1 106 ? 8.630 3.221 13.983 1.00 85.00 106 GLU A O 1
ATOM 867 N N . LEU A 1 107 ? 7.057 4.454 12.973 1.00 78.12 107 LEU A N 1
ATOM 868 C CA . LEU A 1 107 ? 7.848 4.842 11.823 1.00 78.12 107 LEU A CA 1
ATOM 869 C C . LEU A 1 107 ? 8.955 5.811 12.262 1.00 78.12 107 LEU A C 1
ATOM 871 O O . LEU A 1 107 ? 8.709 6.746 13.034 1.00 78.12 107 LEU A O 1
ATOM 875 N N . PRO A 1 108 ? 10.186 5.628 11.760 1.00 68.06 108 PRO A N 1
ATOM 876 C CA . PRO A 1 108 ? 11.259 6.568 12.019 1.00 68.06 108 PRO A CA 1
ATOM 877 C C . PRO A 1 108 ? 10.917 7.917 11.371 1.00 68.06 108 PRO A C 1
ATOM 879 O O . PRO A 1 108 ? 10.843 8.031 10.150 1.00 68.06 108 PRO A O 1
ATOM 882 N N . ASN A 1 109 ? 10.771 8.941 12.217 1.00 63.41 109 ASN A N 1
ATOM 883 C CA . ASN A 1 109 ? 10.362 10.319 11.915 1.00 63.41 109 ASN A CA 1
ATOM 884 C C . ASN A 1 109 ? 8.854 10.558 11.774 1.00 63.41 109 ASN A C 1
ATOM 886 O O . ASN A 1 109 ? 8.048 9.670 11.533 1.00 63.41 109 ASN A O 1
ATOM 890 N N . LYS A 1 110 ? 8.489 11.837 11.932 1.00 57.34 110 LYS A N 1
ATOM 891 C CA . LYS A 1 110 ? 7.176 12.359 11.569 1.00 57.34 110 LYS A CA 1
ATOM 892 C C . LYS A 1 110 ? 7.005 12.186 10.062 1.00 57.34 110 LYS A C 1
ATOM 894 O O . LYS A 1 110 ? 7.376 13.089 9.316 1.00 57.34 110 LYS A O 1
ATOM 899 N N . THR A 1 111 ? 6.462 11.050 9.625 1.00 52.88 111 THR A N 1
ATOM 900 C CA . THR A 1 111 ? 5.810 10.904 8.318 1.00 52.88 111 THR A CA 1
ATOM 901 C C . THR A 1 111 ? 4.648 11.884 8.314 1.00 52.88 111 THR A C 1
ATOM 903 O O . THR A 1 111 ? 3.519 11.567 8.683 1.00 52.88 111 THR A O 1
ATOM 906 N N . PHE A 1 112 ? 4.961 13.153 8.061 1.00 46.28 112 PHE A N 1
ATOM 907 C CA . PHE A 1 112 ? 3.962 14.192 8.062 1.00 46.28 112 PHE A CA 1
ATOM 908 C C . PHE A 1 112 ? 3.279 14.167 6.707 1.00 46.28 112 PHE A C 1
ATOM 910 O O . PHE A 1 112 ? 3.924 14.259 5.665 1.00 46.28 112 PHE A O 1
ATOM 917 N N . CYS A 1 113 ? 1.966 13.981 6.818 1.00 46.31 113 CYS A N 1
ATOM 918 C CA . CYS A 1 113 ? 0.896 14.323 5.901 1.00 46.31 113 CYS A CA 1
ATOM 919 C C . CYS A 1 113 ? 1.352 15.200 4.729 1.00 46.31 113 CYS A C 1
ATOM 921 O O . CYS A 1 113 ? 2.005 16.217 4.982 1.00 46.31 113 CYS A O 1
ATOM 923 N N . PRO A 1 114 ? 0.940 14.896 3.486 1.00 42.44 114 PRO A N 1
ATOM 924 C CA . PRO A 1 114 ? 1.095 15.859 2.417 1.00 42.44 114 PRO A CA 1
ATOM 925 C C . PRO A 1 114 ? 0.457 17.178 2.845 1.00 42.44 114 PRO A C 1
ATOM 927 O O . PRO A 1 114 ? -0.743 17.287 3.106 1.00 42.44 114 PRO A O 1
ATOM 930 N N . TYR A 1 115 ? 1.315 18.173 2.973 1.00 38.19 115 TYR A N 1
ATOM 931 C CA . TYR A 1 115 ? 0.935 19.564 2.954 1.00 38.19 115 TYR A CA 1
ATOM 932 C C . TYR A 1 115 ? 0.250 19.801 1.590 1.00 38.19 115 TYR A C 1
ATOM 934 O O . TYR A 1 115 ? 0.759 19.352 0.566 1.00 38.19 115 TYR A O 1
ATOM 942 N N . TYR A 1 116 ? -0.924 20.439 1.579 1.00 41.50 116 TYR A N 1
ATOM 943 C CA . TYR A 1 116 ? -1.633 20.895 0.367 1.00 41.50 116 TYR A CA 1
ATOM 944 C C . TYR A 1 116 ? -2.207 19.868 -0.613 1.00 41.50 116 TYR A C 1
ATOM 946 O O . TYR A 1 116 ? -2.056 20.033 -1.819 1.00 41.50 116 TYR A O 1
ATOM 954 N N . GLY A 1 117 ? -2.907 18.826 -0.157 1.00 40.66 117 GLY A N 1
ATOM 955 C CA . GLY A 1 117 ? -3.668 17.987 -1.099 1.00 40.66 117 GLY A CA 1
ATOM 956 C C . GLY A 1 117 ? -2.807 17.312 -2.176 1.00 40.66 117 GLY A C 1
ATOM 957 O O . GLY A 1 117 ? -3.349 16.735 -3.112 1.00 40.66 117 GLY A O 1
ATOM 958 N N . MET A 1 118 ? -1.477 17.353 -2.028 1.00 42.06 118 MET A N 1
ATOM 959 C CA . MET A 1 118 ? -0.578 16.535 -2.809 1.00 42.06 118 MET A CA 1
ATOM 960 C C . MET A 1 118 ? -0.891 15.110 -2.403 1.00 42.06 118 MET A C 1
ATOM 962 O O . MET A 1 118 ? -0.820 14.739 -1.235 1.00 42.06 118 MET A O 1
ATOM 966 N N . HIS A 1 119 ? -1.354 14.323 -3.348 1.00 43.81 119 HIS A N 1
ATOM 967 C CA . HIS A 1 119 ? -1.571 12.914 -3.136 1.00 43.81 119 HIS A CA 1
ATOM 968 C C . HIS A 1 119 ? -0.191 12.281 -2.961 1.00 43.81 119 HIS A C 1
ATOM 970 O O . HIS A 1 119 ? 0.393 11.788 -3.913 1.00 43.81 119 HIS A O 1
ATOM 976 N N . LEU A 1 120 ? 0.369 12.314 -1.745 1.00 47.03 120 LEU A N 1
ATOM 977 C CA . LEU A 1 120 ? 1.341 11.297 -1.375 1.00 47.03 120 LEU A CA 1
ATOM 978 C C . LEU A 1 120 ? 0.529 10.011 -1.356 1.00 47.03 120 LEU A C 1
ATOM 980 O O . LEU A 1 120 ? -0.078 9.652 -0.342 1.00 47.03 120 LEU A O 1
ATOM 984 N N . ASP A 1 121 ? 0.452 9.386 -2.525 1.00 51.12 121 ASP A N 1
ATOM 985 C CA . ASP A 1 121 ? 0.022 8.020 -2.708 1.00 51.12 121 ASP A CA 1
ATOM 986 C C . ASP A 1 121 ? 1.041 7.181 -1.947 1.00 51.12 121 ASP A C 1
ATOM 988 O O . ASP A 1 121 ? 2.047 6.704 -2.470 1.00 51.12 121 ASP A O 1
ATOM 992 N N . ILE A 1 122 ? 0.825 7.087 -0.630 1.00 58.22 122 ILE A N 1
ATOM 993 C CA . ILE A 1 122 ? 1.484 6.093 0.194 1.00 58.22 122 ILE A CA 1
ATOM 994 C C . ILE A 1 122 ? 0.957 4.785 -0.356 1.00 58.22 122 ILE A C 1
ATOM 996 O O . ILE A 1 122 ? -0.132 4.329 0.007 1.00 58.22 122 ILE A O 1
ATOM 1000 N N . THR A 1 123 ? 1.708 4.220 -1.287 1.00 68.31 123 THR A N 1
ATOM 1001 C CA . THR A 1 123 ? 1.352 2.935 -1.838 1.00 68.31 123 THR A CA 1
ATOM 1002 C C . THR A 1 123 ? 1.722 1.895 -0.797 1.00 68.31 123 THR A C 1
ATOM 1004 O O . THR A 1 123 ? 2.829 1.874 -0.254 1.00 68.31 123 THR A O 1
ATOM 1007 N N . GLN A 1 124 ? 0.723 1.092 -0.453 1.00 79.44 124 GLN A N 1
ATOM 1008 C CA . GLN A 1 124 ? 0.755 0.125 0.631 1.00 79.44 124 GLN A CA 1
ATOM 1009 C C . GLN A 1 124 ? 0.181 -1.186 0.117 1.00 79.44 124 GLN A C 1
ATOM 1011 O O . GLN A 1 124 ? -0.931 -1.211 -0.425 1.00 79.44 124 GLN A O 1
ATOM 1016 N N . ILE A 1 125 ? 0.898 -2.286 0.313 1.00 80.56 125 ILE A N 1
ATOM 1017 C CA . ILE A 1 125 ? 0.438 -3.599 -0.137 1.00 80.56 125 ILE A CA 1
ATOM 1018 C C . ILE A 1 125 ? 0.823 -4.696 0.852 1.00 80.56 125 ILE A C 1
ATOM 1020 O O . ILE A 1 125 ? 1.923 -4.711 1.403 1.00 80.56 125 ILE A O 1
ATOM 1024 N N . PHE A 1 126 ? -0.122 -5.602 1.089 1.00 84.88 126 PHE A N 1
ATOM 1025 C CA . PHE A 1 126 ? 0.121 -6.862 1.780 1.00 84.88 126 PHE A CA 1
ATOM 1026 C C . PHE A 1 126 ? 0.641 -7.895 0.801 1.00 84.88 126 PHE A C 1
ATOM 1028 O O . PHE A 1 126 ? 0.121 -7.956 -0.308 1.00 84.88 126 PHE A O 1
ATOM 1035 N N . SER A 1 127 ? 1.557 -8.755 1.245 1.00 83.25 127 SER A N 1
ATOM 1036 C CA . SER A 1 127 ? 1.794 -10.017 0.550 1.00 83.25 127 SER A CA 1
ATOM 1037 C C . SER A 1 127 ? 0.529 -10.880 0.534 1.00 83.25 127 SER A C 1
ATOM 1039 O O . SER A 1 127 ? -0.319 -10.795 1.427 1.00 83.25 127 SER A O 1
ATOM 1041 N N . ASP A 1 128 ? 0.412 -11.756 -0.464 1.00 81.00 128 ASP A N 1
ATOM 1042 C CA . ASP A 1 128 ? -0.782 -12.597 -0.646 1.00 81.00 128 ASP A CA 1
ATOM 1043 C C . ASP A 1 128 ? -1.080 -13.485 0.576 1.00 81.00 128 ASP A C 1
ATOM 1045 O O . ASP A 1 128 ? -2.247 -13.749 0.875 1.00 81.00 128 ASP A O 1
ATOM 1049 N N . ASP A 1 129 ? -0.026 -13.903 1.281 1.00 81.38 129 ASP A N 1
ATOM 1050 C CA . ASP A 1 129 ? -0.043 -14.721 2.498 1.00 81.38 129 ASP A CA 1
ATOM 1051 C C . ASP A 1 129 ? -0.205 -13.908 3.802 1.00 81.38 129 ASP A C 1
ATOM 1053 O O . ASP A 1 129 ? -0.229 -14.481 4.894 1.00 81.38 129 ASP A O 1
ATOM 1057 N N . GLY A 1 130 ? -0.288 -12.576 3.706 1.00 82.62 130 GLY A N 1
ATOM 1058 C CA . GLY A 1 130 ? -0.415 -11.662 4.842 1.00 82.62 130 GLY A CA 1
ATOM 1059 C C . GLY A 1 130 ? 0.811 -11.586 5.761 1.00 82.62 130 GLY A C 1
ATOM 1060 O O . GLY A 1 130 ? 0.735 -10.955 6.813 1.00 82.62 130 GLY A O 1
ATOM 1061 N N . GLN A 1 131 ? 1.938 -12.213 5.407 1.00 86.50 131 GLN A N 1
ATOM 1062 C CA . GLN A 1 131 ? 3.136 -12.252 6.257 1.00 86.50 131 GLN A CA 1
ATOM 1063 C C . GLN A 1 131 ? 3.947 -10.954 6.222 1.00 86.50 131 GLN A C 1
ATOM 1065 O O . GLN A 1 131 ? 4.667 -10.634 7.180 1.00 86.50 131 GLN A O 1
ATOM 1070 N N . TYR A 1 132 ? 3.837 -10.212 5.122 1.00 87.12 132 TYR A N 1
ATOM 1071 C CA . TYR A 1 132 ? 4.598 -9.005 4.865 1.00 87.12 132 TYR A CA 1
ATOM 1072 C C . TYR A 1 132 ? 3.697 -7.841 4.504 1.00 87.12 132 TYR A C 1
ATOM 1074 O O . TYR A 1 132 ? 2.634 -7.986 3.898 1.00 87.12 132 TYR A O 1
ATOM 1082 N N . TYR A 1 133 ? 4.189 -6.668 4.861 1.00 85.06 133 TYR A N 1
ATOM 1083 C CA . TYR A 1 133 ? 3.612 -5.399 4.488 1.00 85.06 133 TYR A CA 1
ATOM 1084 C C . TYR A 1 133 ? 4.693 -4.517 3.879 1.00 85.06 133 TYR A C 1
ATOM 1086 O O . TYR A 1 133 ? 5.762 -4.340 4.466 1.00 85.06 133 TYR A O 1
ATOM 1094 N N . PHE A 1 134 ? 4.401 -3.970 2.707 1.00 85.19 134 PHE A N 1
ATOM 1095 C CA . PHE A 1 134 ? 5.308 -3.117 1.959 1.00 85.19 134 PHE A CA 1
ATOM 1096 C C . PHE A 1 134 ? 4.722 -1.720 1.861 1.00 85.19 134 PHE A C 1
ATOM 1098 O O . PHE A 1 134 ? 3.542 -1.558 1.544 1.00 85.19 134 PHE A O 1
ATOM 1105 N N . THR A 1 135 ? 5.546 -0.714 2.127 1.00 84.00 135 THR A N 1
ATOM 1106 C CA . THR A 1 135 ? 5.126 0.683 2.055 1.00 84.00 135 THR A CA 1
ATOM 1107 C C . THR A 1 135 ? 6.266 1.570 1.611 1.00 84.00 135 THR A C 1
ATOM 1109 O O . THR A 1 135 ? 7.439 1.327 1.907 1.00 84.00 135 THR A O 1
ATOM 1112 N N . PHE A 1 136 ? 5.882 2.648 0.949 1.00 79.12 136 PHE A N 1
ATOM 1113 C CA . PHE A 1 136 ? 6.735 3.803 0.767 1.00 79.12 136 PHE A CA 1
ATOM 1114 C C . PHE A 1 136 ? 6.779 4.661 2.026 1.00 79.12 136 PHE A C 1
ATOM 1116 O O . PHE A 1 136 ? 5.752 4.890 2.668 1.00 79.12 136 PHE A O 1
ATOM 1123 N N . VAL A 1 137 ? 7.974 5.128 2.383 1.00 76.31 137 VAL A N 1
ATOM 1124 C CA . VAL A 1 137 ? 8.212 6.009 3.528 1.00 76.31 137 VAL A CA 1
ATOM 1125 C C . VAL A 1 137 ? 9.092 7.167 3.078 1.00 76.31 137 VAL A C 1
ATOM 1127 O O . VAL A 1 137 ? 10.239 6.960 2.694 1.00 76.31 137 VAL A O 1
ATOM 1130 N N . HIS A 1 138 ? 8.576 8.393 3.151 1.00 74.69 138 HIS A N 1
ATOM 1131 C CA . HIS A 1 138 ? 9.361 9.598 2.891 1.00 74.69 138 HIS A CA 1
ATOM 1132 C C . HIS A 1 138 ? 9.940 10.160 4.194 1.00 74.69 138 HIS A C 1
ATOM 1134 O O . HIS A 1 138 ? 9.214 10.391 5.165 1.00 74.69 138 HIS A O 1
ATOM 1140 N N . ASN A 1 139 ? 11.246 10.413 4.208 1.00 75.50 139 ASN A N 1
ATOM 1141 C CA . ASN A 1 139 ? 11.947 11.073 5.297 1.00 75.50 139 ASN A CA 1
ATOM 1142 C C . ASN A 1 139 ? 12.202 12.539 4.939 1.00 75.50 139 ASN A C 1
ATOM 1144 O O . ASN A 1 139 ? 13.176 12.876 4.269 1.00 75.50 139 ASN A O 1
ATOM 1148 N N . SER A 1 140 ? 11.361 13.422 5.471 1.00 69.69 140 SER A N 1
ATOM 1149 C CA . SER A 1 140 ? 11.430 14.862 5.209 1.00 69.69 140 SER A CA 1
ATOM 1150 C C . SER A 1 140 ? 12.689 15.551 5.741 1.00 69.69 140 SER A C 1
ATOM 1152 O O . SER A 1 140 ? 13.020 16.636 5.275 1.00 69.69 140 SER A O 1
ATOM 1154 N N . LYS A 1 141 ? 13.406 14.959 6.706 1.00 72.94 141 LYS A N 1
ATOM 1155 C CA . LYS A 1 141 ? 14.665 15.535 7.212 1.00 72.94 141 LYS A CA 1
ATOM 1156 C C . LYS A 1 141 ? 15.825 15.301 6.254 1.00 72.94 141 LYS A C 1
ATOM 1158 O O . LYS A 1 141 ? 16.700 16.148 6.132 1.00 72.94 141 LYS A O 1
ATOM 1163 N N . GLU A 1 142 ? 15.838 14.130 5.629 1.00 78.44 142 GLU A N 1
ATOM 1164 C CA . GLU A 1 142 ? 16.890 13.705 4.704 1.00 78.44 142 GLU A CA 1
ATOM 1165 C C . GLU A 1 142 ? 16.526 13.988 3.246 1.00 78.44 142 GLU A C 1
ATOM 1167 O O . GLU A 1 142 ? 17.378 13.828 2.383 1.00 78.44 142 GLU A O 1
ATOM 1172 N N . TYR A 1 143 ? 15.275 14.380 2.977 1.00 75.88 143 TYR A N 1
ATOM 1173 C CA . TYR A 1 143 ? 14.690 14.502 1.639 1.00 75.88 143 TYR A CA 1
ATOM 1174 C C . TYR A 1 143 ? 14.735 13.207 0.816 1.00 75.88 143 TYR A C 1
ATOM 1176 O O . TYR A 1 143 ? 14.589 13.234 -0.401 1.00 75.88 143 TYR A O 1
ATOM 1184 N N . LYS A 1 144 ? 14.839 12.062 1.497 1.00 79.88 144 LYS A N 1
ATOM 1185 C CA . LYS A 1 144 ? 14.922 10.735 0.886 1.00 79.88 144 LYS A CA 1
ATOM 1186 C C . LYS A 1 144 ? 13.619 9.975 1.003 1.00 79.88 144 LYS A C 1
ATOM 1188 O O . LYS A 1 144 ? 12.933 10.081 2.021 1.00 79.88 144 LYS A O 1
ATOM 1193 N N . SER A 1 145 ? 13.331 9.133 0.021 1.00 79.19 145 SER A N 1
ATOM 1194 C CA . SER A 1 145 ? 12.282 8.126 0.150 1.00 79.19 145 SER A CA 1
ATOM 1195 C C . SER A 1 145 ? 12.843 6.725 0.173 1.00 79.19 145 SER A C 1
ATOM 1197 O O . SER A 1 145 ? 1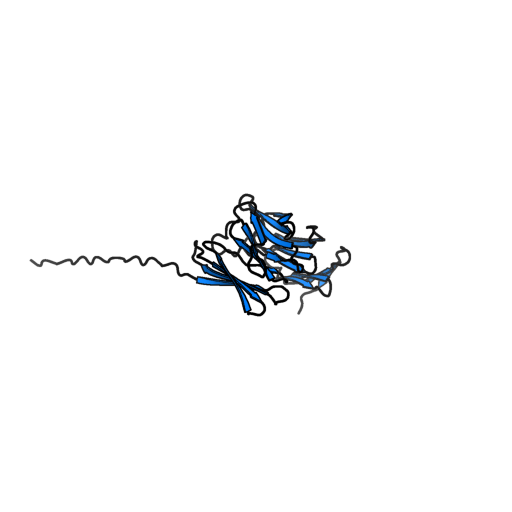3.849 6.389 -0.450 1.00 79.19 145 SER A O 1
ATOM 1199 N N . TYR A 1 146 ? 12.136 5.905 0.927 1.00 83.69 146 TYR A N 1
ATOM 1200 C CA . TYR A 1 146 ? 12.494 4.544 1.216 1.00 83.69 146 TYR A CA 1
ATOM 1201 C C . TYR A 1 146 ? 11.361 3.623 0.809 1.00 83.69 146 TYR A C 1
ATOM 1203 O O . TYR A 1 146 ? 10.185 3.933 1.018 1.00 83.69 146 TYR A O 1
ATOM 1211 N N . PHE A 1 147 ? 11.732 2.462 0.287 1.00 86.00 147 PHE A N 1
ATOM 1212 C CA . PHE A 1 147 ? 10.830 1.332 0.202 1.00 86.00 147 PHE A CA 1
ATOM 1213 C C . PHE A 1 147 ? 11.129 0.357 1.328 1.00 86.00 147 PHE A C 1
ATOM 1215 O O . PHE A 1 147 ? 12.257 -0.131 1.443 1.00 86.00 147 PHE A O 1
ATOM 1222 N N . THR A 1 148 ? 10.128 0.077 2.154 1.00 87.25 148 THR A N 1
ATOM 1223 C CA . THR A 1 148 ? 10.320 -0.688 3.384 1.00 87.25 148 THR A CA 1
ATOM 1224 C C . THR A 1 148 ? 9.407 -1.901 3.422 1.00 87.25 148 THR A C 1
ATOM 1226 O O . THR A 1 148 ? 8.229 -1.823 3.072 1.00 87.25 148 THR A O 1
ATOM 1229 N N . CYS A 1 149 ? 9.952 -3.019 3.898 1.00 90.94 149 CYS A N 1
ATOM 1230 C CA . CYS A 1 149 ? 9.205 -4.224 4.226 1.00 90.94 149 CYS A CA 1
ATOM 1231 C C . CYS A 1 149 ? 9.137 -4.417 5.734 1.00 90.94 149 CYS A C 1
ATOM 1233 O O . CYS A 1 149 ? 10.156 -4.413 6.430 1.00 90.94 149 CYS A O 1
ATOM 1235 N N . TYR A 1 150 ? 7.933 -4.680 6.219 1.00 89.94 150 TYR A N 1
ATOM 1236 C CA . TYR A 1 150 ? 7.651 -5.027 7.598 1.00 89.94 150 TYR A CA 1
ATOM 1237 C C . TYR A 1 150 ? 7.192 -6.478 7.680 1.00 89.94 150 TYR A C 1
ATOM 1239 O O . TYR A 1 150 ? 6.343 -6.928 6.910 1.00 89.94 150 TYR A O 1
ATOM 1247 N N . SER A 1 151 ? 7.748 -7.219 8.636 1.00 89.75 151 SER A N 1
ATOM 1248 C CA . SER A 1 151 ? 7.221 -8.527 9.009 1.00 89.75 151 SER A CA 1
ATOM 1249 C C . SER A 1 151 ? 6.048 -8.338 9.951 1.00 89.75 151 SER A C 1
ATOM 1251 O O . SER A 1 151 ? 6.222 -7.793 11.042 1.00 89.75 151 SER A O 1
ATOM 1253 N N . ILE A 1 152 ? 4.886 -8.857 9.562 1.00 86.06 152 ILE A N 1
ATOM 1254 C CA . ILE A 1 152 ? 3.699 -8.841 10.413 1.00 86.06 152 ILE A CA 1
ATOM 1255 C C . ILE A 1 152 ? 3.906 -9.744 11.632 1.00 86.06 152 ILE A C 1
ATOM 1257 O O . ILE A 1 152 ? 3.779 -9.292 12.770 1.00 86.06 152 ILE A O 1
ATOM 1261 N N . ALA A 1 153 ? 4.324 -10.993 11.410 1.00 85.25 153 ALA A N 1
ATOM 1262 C CA . ALA A 1 153 ? 4.620 -11.935 12.490 1.00 85.25 153 ALA A CA 1
ATOM 1263 C C . ALA A 1 153 ? 5.787 -11.460 13.374 1.00 85.25 153 ALA A C 1
ATOM 1265 O O . ALA A 1 153 ? 5.725 -11.540 14.599 1.00 85.25 153 ALA A O 1
ATOM 1266 N N . GLY A 1 154 ? 6.844 -10.927 12.753 1.00 84.88 154 GLY A N 1
ATOM 1267 C CA . GLY A 1 154 ? 8.034 -10.440 13.448 1.00 84.88 154 GLY A CA 1
ATOM 1268 C C . GLY A 1 154 ? 7.874 -9.068 14.103 1.00 84.88 154 GLY A C 1
ATOM 1269 O O . GLY A 1 154 ? 8.779 -8.661 14.829 1.00 84.88 154 GLY A O 1
ATOM 1270 N N . LYS A 1 155 ? 6.767 -8.356 13.845 1.00 85.81 155 LYS A N 1
ATOM 1271 C CA . LYS A 1 155 ? 6.453 -7.032 14.408 1.00 85.81 155 LYS A CA 1
ATOM 1272 C C . LYS A 1 155 ? 7.569 -5.993 14.220 1.00 85.81 155 LYS A C 1
ATOM 1274 O O . LYS A 1 155 ? 7.782 -5.138 15.081 1.00 85.81 155 LYS A O 1
ATOM 1279 N N . LYS A 1 156 ? 8.307 -6.078 13.108 1.00 88.44 156 LYS A N 1
ATOM 1280 C CA . LYS A 1 156 ? 9.516 -5.275 12.859 1.00 88.44 156 LYS A CA 1
ATOM 1281 C C . LYS A 1 156 ? 9.771 -5.017 11.378 1.00 88.44 156 LYS A C 1
ATOM 1283 O O . LYS A 1 156 ? 9.328 -5.783 10.522 1.00 88.44 156 LYS A O 1
ATOM 1288 N N . GLU A 1 157 ? 10.554 -3.979 11.098 1.00 91.12 157 GLU A N 1
ATOM 1289 C CA . GLU A 1 157 ? 11.191 -3.764 9.795 1.00 91.12 157 GLU A CA 1
ATOM 1290 C C . GLU A 1 157 ? 12.115 -4.951 9.464 1.00 91.12 157 GLU A C 1
ATOM 1292 O O . GLU A 1 157 ? 12.910 -5.382 10.303 1.00 91.12 157 GLU A O 1
ATOM 1297 N N . LYS A 1 158 ? 11.986 -5.513 8.257 1.00 91.69 158 LYS A N 1
ATOM 1298 C CA . LYS A 1 158 ? 12.884 -6.561 7.742 1.00 91.69 158 LYS A CA 1
ATOM 1299 C C . LYS A 1 158 ? 14.023 -5.980 6.932 1.00 91.69 158 LYS A C 1
ATOM 1301 O O . LYS A 1 158 ? 15.160 -6.412 7.083 1.00 91.69 158 LYS A O 1
ATOM 1306 N N . TRP A 1 159 ? 13.689 -5.068 6.035 1.00 93.12 159 TRP A N 1
ATOM 1307 C CA . TRP A 1 159 ? 14.637 -4.413 5.155 1.00 93.12 159 TRP A CA 1
ATOM 1308 C C . TRP A 1 159 ? 14.050 -3.097 4.671 1.00 93.12 159 TRP A C 1
ATOM 1310 O O . TRP A 1 159 ? 12.832 -2.890 4.682 1.00 93.12 159 TRP A O 1
ATOM 1320 N N . LYS A 1 160 ? 14.950 -2.230 4.218 1.00 90.69 160 LYS A N 1
ATOM 1321 C CA . LYS A 1 160 ? 14.663 -0.897 3.715 1.00 90.69 160 LYS A CA 1
ATOM 1322 C C . LYS A 1 160 ? 15.624 -0.581 2.579 1.00 90.69 160 LYS A C 1
ATOM 1324 O O . LYS A 1 160 ? 16.815 -0.866 2.691 1.00 90.69 160 LYS A O 1
ATOM 1329 N N . ILE A 1 161 ? 15.109 0.009 1.510 1.00 88.06 161 ILE A N 1
ATOM 1330 C CA . ILE A 1 161 ? 15.885 0.384 0.328 1.00 88.06 161 ILE A CA 1
ATOM 1331 C C . ILE A 1 161 ? 15.762 1.885 0.131 1.00 88.06 161 ILE A C 1
ATOM 1333 O O . ILE A 1 161 ? 14.653 2.411 0.091 1.00 88.06 161 ILE A O 1
ATOM 1337 N N . ASP A 1 162 ? 16.907 2.556 0.031 1.00 88.12 162 ASP A N 1
ATOM 1338 C CA . ASP A 1 162 ? 16.999 3.975 -0.310 1.00 88.12 162 ASP A CA 1
ATOM 1339 C C . ASP A 1 162 ? 16.738 4.150 -1.811 1.00 88.12 162 ASP A C 1
ATOM 1341 O O . ASP A 1 162 ? 17.437 3.570 -2.647 1.00 88.12 162 ASP A O 1
ATOM 1345 N N . LEU A 1 163 ? 15.707 4.920 -2.145 1.00 78.50 163 LEU A N 1
ATOM 1346 C CA . LEU A 1 163 ? 15.342 5.239 -3.523 1.00 78.50 163 LEU A CA 1
ATOM 1347 C C . LEU A 1 163 ? 15.865 6.620 -3.959 1.00 78.50 163 LEU A C 1
ATOM 1349 O O . LEU A 1 163 ? 15.750 6.979 -5.135 1.00 78.50 163 LEU A O 1
ATOM 1353 N N . GLY A 1 164 ? 16.507 7.356 -3.046 1.00 82.00 164 GLY A N 1
ATOM 1354 C CA . GLY A 1 164 ? 17.002 8.715 -3.236 1.00 82.00 164 GLY A CA 1
ATOM 1355 C C . GLY A 1 164 ? 15.912 9.769 -3.052 1.00 82.00 164 GLY A C 1
ATOM 1356 O O . GLY A 1 164 ? 14.954 9.569 -2.300 1.00 82.00 164 GLY A O 1
ATOM 1357 N N . ASP A 1 165 ? 16.062 10.889 -3.759 1.00 75.19 165 ASP A N 1
ATOM 1358 C CA . ASP A 1 165 ? 15.177 12.063 -3.703 1.00 75.19 165 ASP A CA 1
ATOM 1359 C C . ASP A 1 165 ? 13.874 11.825 -4.481 1.00 75.19 165 ASP A C 1
ATOM 1361 O O . ASP A 1 165 ? 13.553 12.468 -5.479 1.00 75.19 165 ASP A O 1
ATOM 1365 N N . PHE A 1 166 ? 13.137 10.823 -4.039 1.00 64.25 166 PHE A N 1
ATOM 1366 C CA . PHE A 1 166 ? 11.980 10.262 -4.714 1.00 64.25 166 PHE A CA 1
ATOM 1367 C C . PHE A 1 166 ? 10.704 10.843 -4.095 1.00 64.25 166 PHE A C 1
ATOM 1369 O O . PHE A 1 166 ? 10.645 10.996 -2.873 1.00 64.25 166 PHE A O 1
ATOM 1376 N N . ARG A 1 167 ? 9.679 11.189 -4.889 1.00 63.81 167 ARG A N 1
ATOM 1377 C CA . ARG A 1 167 ? 8.483 11.887 -4.358 1.00 63.81 167 ARG A CA 1
ATOM 1378 C C . ARG A 1 167 ? 7.150 11.164 -4.554 1.00 63.81 167 ARG A C 1
ATOM 1380 O O . ARG A 1 167 ? 6.282 11.362 -3.713 1.00 63.81 167 ARG A O 1
ATOM 1387 N N . GLU A 1 168 ? 6.990 10.315 -5.569 1.00 64.31 168 GLU A N 1
ATOM 1388 C CA . GLU A 1 168 ? 5.710 9.660 -5.894 1.00 64.31 168 GLU A CA 1
ATOM 1389 C C . GLU A 1 168 ? 5.934 8.274 -6.521 1.00 64.31 168 GLU A C 1
ATOM 1391 O O . GLU A 1 168 ? 6.794 8.094 -7.382 1.00 64.31 168 GLU A O 1
ATOM 1396 N N . SER A 1 169 ? 5.176 7.274 -6.061 1.00 60.97 169 SER A N 1
ATOM 1397 C CA . SER A 1 169 ? 5.381 5.867 -6.428 1.00 60.97 169 SER A CA 1
ATOM 1398 C C . SER A 1 169 ? 4.104 5.067 -6.571 1.00 60.97 169 SER A C 1
ATOM 1400 O O . SER A 1 169 ? 3.235 5.147 -5.702 1.00 60.97 169 SER A O 1
ATOM 1402 N N . ASP A 1 170 ? 4.107 4.125 -7.511 1.00 66.81 170 ASP A N 1
ATOM 1403 C CA . ASP A 1 170 ? 3.188 2.984 -7.494 1.00 66.81 170 ASP A CA 1
ATOM 1404 C C . ASP A 1 170 ? 3.924 1.685 -7.111 1.00 66.81 170 ASP A C 1
ATOM 1406 O O . ASP A 1 170 ? 5.106 1.498 -7.419 1.00 66.81 170 ASP A O 1
ATOM 1410 N N . ILE A 1 171 ? 3.220 0.782 -6.426 1.00 68.25 171 ILE A N 1
ATOM 1411 C CA . ILE A 1 171 ? 3.672 -0.573 -6.096 1.00 68.25 171 ILE A CA 1
ATOM 1412 C C . ILE A 1 171 ? 2.635 -1.554 -6.606 1.00 68.25 171 ILE A C 1
ATOM 1414 O O . ILE A 1 171 ? 1.456 -1.488 -6.251 1.00 68.25 171 ILE A O 1
ATOM 1418 N N . GLN A 1 172 ? 3.112 -2.566 -7.313 1.00 72.75 172 GLN A N 1
ATOM 1419 C CA . GLN A 1 172 ? 2.312 -3.715 -7.698 1.00 72.75 172 GLN A CA 1
ATOM 1420 C C . GLN A 1 172 ? 2.999 -4.985 -7.203 1.00 72.75 172 GLN A C 1
ATOM 1422 O O . GLN A 1 172 ? 4.198 -5.172 -7.396 1.00 72.75 172 GLN A O 1
ATOM 1427 N N . GLN A 1 173 ? 2.252 -5.866 -6.538 1.00 70.31 173 GLN A N 1
ATOM 1428 C CA . GLN A 1 173 ? 2.757 -7.186 -6.169 1.00 70.31 173 GLN A CA 1
ATOM 1429 C C . GLN A 1 173 ? 2.348 -8.195 -7.227 1.00 70.31 173 GLN A C 1
ATOM 1431 O O . GLN A 1 173 ? 1.173 -8.292 -7.590 1.00 70.31 173 GLN A O 1
ATOM 1436 N N . ILE A 1 174 ? 3.316 -8.993 -7.666 1.00 67.44 174 ILE A N 1
ATOM 1437 C CA . ILE A 1 174 ? 3.097 -10.024 -8.664 1.00 67.44 174 ILE A CA 1
ATOM 1438 C C . ILE A 1 174 ? 3.848 -11.275 -8.256 1.00 67.44 174 ILE A C 1
ATOM 1440 O O . ILE A 1 174 ? 5.075 -11.282 -8.177 1.00 67.44 174 ILE A O 1
ATOM 1444 N N . LEU A 1 175 ? 3.098 -12.334 -7.948 1.00 72.31 175 LEU A N 1
ATOM 1445 C CA . LEU A 1 175 ? 3.628 -13.521 -7.278 1.00 72.31 175 LEU A CA 1
ATOM 1446 C C . LEU A 1 175 ? 4.365 -13.108 -5.982 1.00 72.31 175 LEU A C 1
ATOM 1448 O O . LEU A 1 175 ? 3.797 -12.416 -5.133 1.00 72.31 175 LEU A O 1
ATOM 1452 N N . ASN A 1 176 ? 5.641 -13.488 -5.874 1.00 69.62 176 ASN A N 1
ATOM 1453 C CA . ASN A 1 176 ? 6.564 -13.148 -4.788 1.00 69.62 176 ASN A CA 1
ATOM 1454 C C . ASN A 1 176 ? 7.485 -11.963 -5.138 1.00 69.62 176 ASN A C 1
ATOM 1456 O O . ASN A 1 176 ? 8.548 -11.802 -4.531 1.00 69.62 176 ASN A O 1
ATOM 1460 N N . LEU A 1 177 ? 7.120 -11.184 -6.160 1.00 73.62 177 LEU A N 1
ATOM 1461 C CA . LEU A 1 177 ? 7.857 -10.016 -6.618 1.00 73.62 177 LEU A CA 1
ATOM 1462 C C . LEU A 1 177 ? 7.074 -8.735 -6.342 1.00 73.62 177 LEU A C 1
ATOM 1464 O O . LEU A 1 177 ? 5.842 -8.714 -6.345 1.00 73.62 177 LEU A O 1
ATOM 1468 N N . LEU A 1 178 ? 7.815 -7.655 -6.135 1.00 73.12 178 LEU A N 1
ATOM 1469 C CA . LEU A 1 178 ? 7.290 -6.302 -6.016 1.00 73.12 178 LEU A CA 1
ATOM 1470 C C . LEU A 1 178 ? 7.829 -5.489 -7.169 1.00 73.12 178 LEU A C 1
ATOM 1472 O O . LEU A 1 178 ? 9.044 -5.395 -7.331 1.00 73.12 178 LEU A O 1
ATOM 1476 N N . VAL A 1 179 ? 6.928 -4.912 -7.948 1.00 73.69 179 VAL A N 1
ATOM 1477 C CA . VAL A 1 179 ? 7.252 -3.937 -8.975 1.00 73.69 179 VAL A CA 1
ATOM 1478 C C . VAL A 1 179 ? 7.032 -2.560 -8.378 1.00 73.69 179 VAL A C 1
ATOM 1480 O O . VAL A 1 179 ? 5.938 -2.241 -7.920 1.00 73.69 179 VAL A O 1
ATOM 1483 N N . ILE A 1 180 ? 8.092 -1.767 -8.365 1.00 74.19 180 ILE A N 1
ATOM 1484 C CA . ILE A 1 180 ? 8.080 -0.390 -7.901 1.00 74.19 180 ILE A CA 1
ATOM 1485 C C . ILE A 1 180 ? 8.239 0.521 -9.104 1.00 74.19 180 ILE A C 1
ATOM 1487 O O . ILE A 1 180 ? 9.201 0.363 -9.861 1.00 74.19 180 ILE A O 1
ATOM 1491 N N . HIS A 1 181 ? 7.351 1.498 -9.235 1.00 66.38 181 HIS A N 1
ATOM 1492 C CA . HIS A 1 181 ? 7.439 2.549 -10.238 1.00 66.38 181 HIS A CA 1
ATOM 1493 C C . HIS A 1 181 ? 7.656 3.905 -9.585 1.00 66.38 181 HIS A C 1
ATOM 1495 O O . HIS A 1 181 ? 6.876 4.284 -8.719 1.00 66.38 181 HIS A O 1
ATOM 1501 N N . ASP A 1 182 ? 8.692 4.615 -10.029 1.00 62.50 182 ASP A N 1
ATOM 1502 C CA . ASP A 1 182 ? 8.884 6.045 -9.781 1.00 62.50 182 ASP A CA 1
ATOM 1503 C C . ASP A 1 182 ? 8.130 6.854 -10.827 1.00 62.50 182 ASP A C 1
ATOM 1505 O O . ASP A 1 182 ? 8.394 6.703 -12.024 1.00 62.50 182 ASP A O 1
ATOM 1509 N N . PHE A 1 183 ? 7.207 7.698 -10.380 1.00 57.91 183 PHE A N 1
ATOM 1510 C CA . PHE A 1 183 ? 6.576 8.702 -11.221 1.00 57.91 183 PHE A CA 1
ATOM 1511 C C . PHE A 1 183 ? 6.699 10.046 -10.528 1.00 57.91 183 PHE A C 1
ATOM 1513 O O . PHE A 1 183 ? 5.875 10.396 -9.700 1.00 57.91 183 PHE A O 1
ATOM 1520 N N . LEU A 1 184 ? 7.680 10.853 -10.907 1.00 51.16 184 LEU A N 1
ATOM 1521 C CA . LEU A 1 184 ? 7.609 12.283 -10.636 1.00 51.16 184 LEU A CA 1
ATOM 1522 C C . LEU A 1 184 ? 6.760 12.916 -11.736 1.00 51.16 184 LEU A C 1
ATOM 1524 O O . LEU A 1 184 ? 7.058 12.745 -12.911 1.00 51.16 184 LEU A O 1
ATOM 1528 N N . THR A 1 185 ? 5.697 13.637 -11.388 1.00 48.59 185 THR A N 1
ATOM 1529 C CA . THR A 1 185 ? 4.781 14.255 -12.367 1.00 48.59 185 THR A CA 1
ATOM 1530 C C . THR A 1 185 ? 5.104 15.733 -12.648 1.00 48.59 185 THR A C 1
ATOM 1532 O O . THR A 1 185 ? 4.700 16.264 -13.684 1.00 48.59 185 THR A O 1
ATOM 1535 N N . HIS A 1 186 ? 5.924 16.408 -11.824 1.00 45.34 186 HIS A N 1
ATOM 1536 C CA . HIS A 1 186 ? 5.947 17.884 -11.804 1.00 45.34 186 HIS A CA 1
ATOM 1537 C C . HIS A 1 186 ? 7.298 18.628 -11.982 1.00 45.34 186 HIS A C 1
ATOM 1539 O O . HIS A 1 186 ? 7.262 19.854 -12.074 1.00 45.34 186 HIS A O 1
ATOM 1545 N N . SER A 1 187 ? 8.469 17.987 -12.126 1.00 45.66 187 SER A N 1
ATOM 1546 C CA . SER A 1 187 ? 9.765 18.698 -12.311 1.00 45.66 187 SER A CA 1
ATOM 1547 C C . SER A 1 187 ? 10.495 18.339 -13.609 1.00 45.66 187 SER A C 1
ATOM 1549 O O . SER A 1 187 ? 10.406 17.214 -14.060 1.00 45.66 187 SER A O 1
ATOM 1551 N N . LEU A 1 188 ? 11.220 19.294 -14.205 1.00 44.38 188 LEU A N 1
ATOM 1552 C CA . LEU A 1 188 ? 11.828 19.210 -15.548 1.00 44.38 188 LEU A CA 1
ATOM 1553 C C . LEU A 1 188 ? 12.912 18.123 -15.736 1.00 44.38 188 LEU A C 1
ATOM 1555 O O . LEU A 1 188 ? 13.193 17.777 -16.881 1.00 44.38 188 LEU A O 1
ATOM 1559 N N . ASP A 1 189 ? 13.440 17.544 -14.655 1.00 51.72 189 ASP A N 1
ATOM 1560 C CA . ASP A 1 189 ? 14.420 16.453 -14.684 1.00 51.72 189 ASP A CA 1
ATOM 1561 C C . ASP A 1 189 ? 13.780 15.157 -14.153 1.00 51.72 189 ASP A C 1
ATOM 1563 O O . ASP A 1 189 ? 13.514 15.031 -12.955 1.00 51.72 189 ASP A O 1
ATOM 1567 N N . TYR A 1 190 ? 13.493 14.201 -15.046 1.00 60.03 190 TYR A N 1
ATOM 1568 C CA . TYR A 1 190 ? 12.807 12.944 -14.715 1.00 60.03 190 TYR A CA 1
ATOM 1569 C C . TYR A 1 190 ? 13.764 11.751 -14.765 1.00 60.03 190 TYR A C 1
ATOM 1571 O O . TYR A 1 190 ? 14.127 11.256 -15.837 1.00 60.03 190 TYR A O 1
ATOM 1579 N N . LEU A 1 191 ? 14.122 11.229 -13.592 1.00 62.16 191 LEU A N 1
ATOM 1580 C CA . LEU A 1 191 ? 14.691 9.890 -13.471 1.00 62.16 191 LEU A CA 1
ATOM 1581 C C . LEU A 1 191 ? 13.552 8.907 -13.228 1.00 62.16 191 LEU A C 1
ATOM 1583 O O . LEU A 1 191 ? 13.111 8.734 -12.099 1.00 62.16 191 LEU A O 1
ATOM 1587 N N . ASN A 1 192 ? 13.097 8.236 -14.283 1.00 68.38 192 ASN A N 1
ATOM 1588 C CA . ASN A 1 192 ? 12.131 7.159 -14.125 1.00 68.38 192 ASN A CA 1
ATOM 1589 C C . ASN A 1 192 ? 12.884 5.878 -13.793 1.00 68.38 192 ASN A C 1
ATOM 1591 O O . ASN A 1 192 ? 13.645 5.330 -14.604 1.00 68.38 192 ASN A O 1
ATOM 1595 N N . LYS A 1 193 ? 12.663 5.413 -12.568 1.00 77.56 193 LYS A N 1
ATOM 1596 C CA . LYS A 1 193 ? 13.240 4.181 -12.056 1.00 77.56 193 LYS A CA 1
ATOM 1597 C C . LYS A 1 193 ? 12.140 3.153 -11.878 1.00 77.56 193 LYS A C 1
ATOM 1599 O O . LYS A 1 193 ? 11.068 3.435 -11.349 1.00 77.56 193 LYS A O 1
ATOM 1604 N N . CYS A 1 194 ? 12.420 1.936 -12.316 1.00 79.50 194 CYS A N 1
ATOM 1605 C CA . CYS A 1 194 ? 11.601 0.792 -11.983 1.00 79.50 194 CYS A CA 1
ATOM 1606 C C . CYS A 1 194 ? 12.465 -0.298 -11.373 1.00 79.50 194 CYS A C 1
ATOM 1608 O O . CYS A 1 194 ? 13.521 -0.655 -11.902 1.00 79.50 194 CYS A O 1
ATOM 1610 N N . TYR A 1 195 ? 11.995 -0.826 -10.253 1.00 83.50 195 TYR A N 1
ATOM 1611 C CA . TYR A 1 195 ? 12.653 -1.897 -9.531 1.00 83.50 195 TYR A CA 1
ATOM 1612 C C . TYR A 1 195 ? 11.725 -3.096 -9.477 1.00 83.50 195 TYR A C 1
ATOM 1614 O O . TYR A 1 195 ? 10.528 -2.951 -9.243 1.00 83.50 195 TYR A O 1
ATOM 1622 N N . ILE A 1 196 ? 12.297 -4.282 -9.648 1.00 82.94 196 ILE A N 1
ATOM 1623 C CA . ILE A 1 196 ? 11.653 -5.534 -9.272 1.00 82.94 196 ILE A CA 1
ATOM 1624 C C . ILE A 1 196 ? 12.460 -6.163 -8.166 1.00 82.94 196 ILE A C 1
ATOM 1626 O O . ILE A 1 196 ? 13.664 -6.390 -8.321 1.00 82.94 196 ILE A O 1
ATOM 1630 N N . LEU A 1 197 ? 11.782 -6.467 -7.071 1.00 85.94 197 LEU A N 1
ATOM 1631 C CA . LEU A 1 197 ? 12.394 -7.003 -5.870 1.00 85.94 197 LEU A CA 1
ATOM 1632 C C . LEU A 1 197 ? 11.726 -8.302 -5.464 1.00 85.94 197 LEU A C 1
ATOM 1634 O O . LEU A 1 197 ? 10.527 -8.466 -5.669 1.00 85.94 197 LEU A O 1
ATOM 1638 N N . ASP A 1 198 ? 12.492 -9.199 -4.852 1.00 85.62 198 ASP A N 1
ATOM 1639 C CA . ASP A 1 198 ? 11.904 -10.285 -4.070 1.00 85.62 198 ASP A CA 1
ATOM 1640 C C . ASP A 1 198 ? 11.506 -9.807 -2.661 1.00 85.62 198 ASP A C 1
ATOM 1642 O O . ASP A 1 198 ? 11.880 -8.723 -2.207 1.00 85.62 198 ASP A O 1
ATOM 1646 N N . PHE A 1 199 ? 10.760 -10.635 -1.926 1.00 86.44 199 PHE A N 1
ATOM 1647 C CA . PHE A 1 199 ? 10.338 -10.324 -0.550 1.00 86.44 199 PHE A CA 1
ATOM 1648 C C . PHE A 1 199 ? 11.487 -10.303 0.472 1.00 86.44 199 PHE A C 1
ATOM 1650 O O . PHE A 1 199 ? 11.284 -9.920 1.630 1.00 86.44 199 PHE A O 1
ATOM 1657 N N . SER A 1 200 ? 12.698 -10.686 0.065 1.00 87.00 200 SER A N 1
ATOM 1658 C CA . SER A 1 200 ? 13.920 -10.543 0.861 1.00 87.00 200 SER A CA 1
ATOM 1659 C C . SER A 1 200 ? 14.607 -9.192 0.636 1.00 87.00 200 SER A C 1
ATOM 1661 O O . SER A 1 200 ? 15.579 -8.900 1.324 1.00 87.00 200 SER A O 1
ATOM 1663 N N . GLY A 1 201 ? 14.089 -8.362 -0.277 1.00 85.88 201 GLY A N 1
ATOM 1664 C CA . GLY A 1 201 ? 14.621 -7.038 -0.594 1.00 85.88 201 GLY A CA 1
ATOM 1665 C C . GLY A 1 201 ? 15.719 -7.062 -1.656 1.00 85.88 201 GLY A C 1
ATOM 1666 O O . GLY A 1 201 ? 16.340 -6.033 -1.916 1.00 85.88 201 GLY A O 1
ATOM 1667 N N . ASN A 1 202 ? 15.976 -8.206 -2.298 1.00 87.38 202 ASN A N 1
ATOM 1668 C CA . ASN A 1 202 ? 16.975 -8.278 -3.357 1.00 87.38 202 ASN A CA 1
ATOM 1669 C C . ASN A 1 202 ? 16.387 -7.730 -4.655 1.00 87.38 202 ASN A C 1
ATOM 1671 O O . ASN A 1 202 ? 15.378 -8.238 -5.150 1.00 87.38 202 ASN A O 1
ATOM 1675 N N . ILE A 1 203 ? 17.067 -6.753 -5.251 1.00 87.69 203 ILE A N 1
ATOM 1676 C CA . ILE A 1 203 ? 16.728 -6.232 -6.576 1.00 87.69 203 ILE A CA 1
ATOM 1677 C C . ILE A 1 203 ? 17.021 -7.323 -7.613 1.00 87.69 203 ILE A C 1
ATOM 1679 O O . ILE A 1 203 ? 18.175 -7.640 -7.896 1.00 87.69 203 ILE A O 1
ATOM 1683 N N . LYS A 1 204 ? 15.968 -7.907 -8.186 1.00 83.75 204 LYS A N 1
ATOM 1684 C CA . LYS A 1 204 ? 16.054 -8.879 -9.287 1.00 83.75 204 LYS A CA 1
ATOM 1685 C C . LYS A 1 204 ? 16.186 -8.193 -10.632 1.00 83.75 204 LYS A C 1
ATOM 1687 O O . LYS A 1 204 ? 16.852 -8.699 -11.532 1.00 83.75 204 LYS A O 1
ATOM 1692 N N . TRP A 1 205 ? 15.566 -7.028 -10.770 1.00 83.25 205 TRP A N 1
ATOM 1693 C CA . TRP A 1 205 ? 15.662 -6.233 -11.978 1.00 83.25 205 TRP A CA 1
ATOM 1694 C C . TRP A 1 205 ? 15.564 -4.750 -11.656 1.00 83.25 205 TRP A C 1
ATOM 1696 O O . TRP A 1 205 ? 14.918 -4.337 -10.696 1.00 83.25 205 TRP A O 1
ATOM 1706 N N . LYS A 1 206 ? 16.257 -3.961 -12.469 1.00 84.44 206 LYS A N 1
ATOM 1707 C CA . LYS A 1 206 ? 16.333 -2.515 -12.345 1.00 84.44 206 LYS A CA 1
ATOM 1708 C C . LYS A 1 206 ? 16.345 -1.924 -13.741 1.00 84.44 206 LYS A C 1
ATOM 1710 O O . LYS A 1 206 ? 17.172 -2.326 -14.571 1.00 84.44 206 LYS A O 1
ATOM 1715 N N . TYR A 1 207 ? 15.456 -0.973 -13.953 1.00 80.19 207 TYR A N 1
ATOM 1716 C CA . TYR A 1 207 ? 15.440 -0.084 -15.094 1.00 80.19 207 TYR A CA 1
ATOM 1717 C C . TYR A 1 207 ? 15.624 1.333 -14.591 1.00 80.19 207 TYR A C 1
ATOM 1719 O O . TYR A 1 207 ? 14.868 1.796 -13.744 1.00 80.19 207 TYR A O 1
ATOM 1727 N N . GLU A 1 208 ? 16.638 2.004 -15.111 1.00 78.81 208 GLU A N 1
ATOM 1728 C CA . GLU A 1 208 ? 16.864 3.420 -14.877 1.00 78.81 208 GLU A CA 1
ATOM 1729 C C . GLU A 1 208 ? 17.052 4.072 -16.227 1.00 78.81 208 GLU A C 1
ATOM 1731 O O . GLU A 1 208 ? 17.903 3.654 -17.018 1.00 78.81 208 GLU A O 1
ATOM 1736 N N . ARG A 1 209 ? 16.241 5.086 -16.498 1.00 72.00 209 ARG A N 1
ATOM 1737 C CA . ARG A 1 209 ? 16.438 5.927 -17.662 1.00 72.00 209 ARG A CA 1
ATOM 1738 C C . ARG A 1 209 ? 16.032 7.342 -17.313 1.00 72.00 209 ARG A C 1
ATOM 1740 O O . ARG A 1 209 ? 14.954 7.568 -16.769 1.00 72.00 209 ARG A O 1
ATOM 1747 N N . GLU A 1 210 ? 16.888 8.284 -17.680 1.00 66.50 210 GLU A N 1
ATOM 1748 C CA . GLU A 1 210 ? 16.479 9.674 -17.826 1.00 66.50 210 GLU A CA 1
ATOM 1749 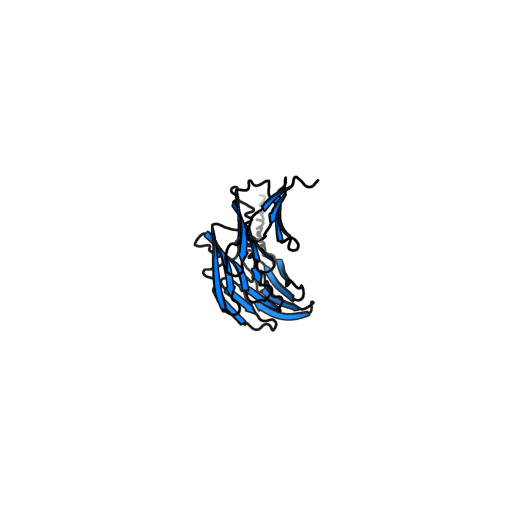C C . GLU A 1 210 ? 15.465 9.719 -18.963 1.00 66.50 210 GLU A C 1
ATOM 1751 O O . GLU A 1 210 ? 15.802 9.556 -20.142 1.00 66.50 210 GLU A O 1
ATOM 1756 N N . LEU A 1 211 ? 14.190 9.820 -18.604 1.00 58.62 211 LEU A N 1
ATOM 1757 C CA . LEU A 1 211 ? 13.142 9.968 -19.592 1.00 58.62 211 LEU A CA 1
ATOM 1758 C C . LEU A 1 211 ? 12.953 11.457 -19.826 1.00 58.62 211 LEU A C 1
ATOM 1760 O O . LEU A 1 211 ? 12.604 12.207 -18.924 1.00 58.62 211 LEU A O 1
ATOM 1764 N N . ARG A 1 212 ? 13.157 11.899 -21.069 1.00 58.75 212 ARG A N 1
ATOM 1765 C CA . ARG A 1 212 ? 12.562 13.167 -21.487 1.00 58.75 212 ARG A CA 1
ATOM 1766 C C . ARG A 1 212 ? 11.045 12.982 -21.453 1.00 58.75 212 ARG A C 1
ATOM 1768 O O . ARG A 1 212 ? 10.550 11.926 -21.847 1.00 58.75 212 ARG A O 1
ATOM 1775 N N . ARG A 1 213 ? 10.365 14.010 -20.949 1.00 53.84 213 ARG A N 1
ATOM 1776 C CA . ARG A 1 213 ? 8.958 14.122 -20.516 1.00 53.84 213 ARG A CA 1
ATOM 1777 C C . ARG A 1 213 ? 7.895 13.502 -21.448 1.00 53.84 213 ARG A C 1
ATOM 1779 O O . ARG A 1 213 ? 6.781 13.254 -21.005 1.00 53.84 213 ARG A O 1
ATOM 1786 N N . ASP A 1 214 ? 8.252 13.172 -22.688 1.00 54.75 214 ASP A N 1
ATOM 1787 C CA . ASP A 1 214 ? 7.306 12.969 -23.785 1.00 54.75 214 ASP A CA 1
ATOM 1788 C C . ASP A 1 214 ? 7.265 11.537 -24.344 1.00 54.75 214 ASP A C 1
ATOM 1790 O O . ASP A 1 214 ? 6.735 11.341 -25.428 1.00 54.75 214 ASP A O 1
ATOM 1794 N N . LEU A 1 215 ? 7.852 10.526 -23.688 1.00 61.72 215 LEU A N 1
ATOM 1795 C CA . LEU A 1 215 ? 7.972 9.194 -24.312 1.00 61.72 215 LEU A CA 1
ATOM 1796 C C . LEU A 1 215 ? 7.427 8.018 -23.511 1.00 61.72 215 LEU A C 1
ATOM 1798 O O . LEU A 1 215 ? 7.397 6.929 -24.063 1.00 61.72 215 LEU A O 1
ATOM 1802 N N . PHE A 1 216 ? 6.984 8.168 -22.266 1.00 65.31 216 PHE A N 1
ATOM 1803 C CA . PHE A 1 216 ? 6.579 7.018 -21.450 1.00 65.31 216 PHE A CA 1
ATOM 1804 C C . PHE A 1 216 ? 5.086 7.019 -21.151 1.00 65.31 216 PHE A C 1
ATOM 1806 O O . PHE A 1 216 ? 4.558 8.013 -20.663 1.00 65.31 216 PHE A O 1
ATOM 1813 N N . SER A 1 217 ? 4.422 5.889 -21.400 1.00 65.44 217 SER A N 1
ATOM 1814 C CA . SER A 1 217 ? 2.985 5.753 -21.162 1.00 65.44 217 SER A CA 1
ATOM 1815 C C . SER A 1 217 ? 2.670 4.828 -19.991 1.00 65.44 217 SER A C 1
ATOM 1817 O O . SER A 1 217 ? 1.808 5.157 -19.177 1.00 65.44 217 SER A O 1
ATOM 1819 N N . LYS A 1 218 ? 3.337 3.671 -19.880 1.00 76.81 218 LYS A N 1
ATOM 1820 C CA . LYS A 1 218 ? 2.977 2.660 -18.877 1.00 76.81 218 LYS A CA 1
ATOM 1821 C C . LYS A 1 218 ? 4.062 1.604 -18.704 1.00 76.81 218 LYS A C 1
ATOM 1823 O O . LYS A 1 218 ? 4.629 1.134 -19.685 1.00 76.81 218 LYS A O 1
ATOM 1828 N N . ILE A 1 219 ? 4.260 1.122 -17.478 1.00 75.00 219 ILE A N 1
ATOM 1829 C CA . ILE A 1 219 ? 4.800 -0.226 -17.272 1.00 75.00 219 ILE A CA 1
ATOM 1830 C C . ILE A 1 219 ? 3.651 -1.148 -16.891 1.00 75.00 219 ILE A C 1
ATOM 1832 O O . ILE A 1 219 ? 2.778 -0.801 -16.100 1.00 75.00 219 ILE A O 1
ATOM 1836 N N . SER A 1 220 ? 3.626 -2.316 -17.514 1.00 80.44 220 SER A N 1
ATOM 1837 C CA . SER A 1 220 ? 2.717 -3.393 -17.154 1.00 80.44 220 SER A CA 1
ATOM 1838 C C . SER A 1 220 ? 3.489 -4.688 -17.048 1.00 80.44 220 SER A C 1
ATOM 1840 O O . SER A 1 220 ? 4.555 -4.849 -17.641 1.00 80.44 220 SER A O 1
ATOM 1842 N N . PHE A 1 221 ? 2.931 -5.614 -16.294 1.00 78.81 221 PHE A N 1
ATOM 1843 C CA . PHE A 1 221 ? 3.486 -6.937 -16.156 1.00 78.81 221 PHE A CA 1
ATOM 1844 C C . PHE A 1 221 ? 2.491 -7.957 -16.675 1.00 78.81 221 PHE A C 1
ATOM 1846 O O . PHE A 1 221 ? 1.294 -7.880 -16.399 1.00 78.81 221 PHE A O 1
ATOM 1853 N N . ASP A 1 222 ? 3.020 -8.906 -17.421 1.00 82.31 222 ASP A N 1
ATOM 1854 C CA . ASP A 1 222 ? 2.299 -10.040 -17.952 1.00 82.31 222 ASP A CA 1
ATOM 1855 C C . ASP A 1 222 ? 2.691 -11.268 -17.131 1.00 82.31 222 ASP A C 1
ATOM 1857 O O . ASP A 1 222 ? 3.808 -11.781 -17.251 1.00 82.31 222 ASP A O 1
ATOM 1861 N N . ASP A 1 223 ? 1.788 -11.693 -16.247 1.00 73.81 223 ASP A N 1
ATOM 1862 C CA . ASP A 1 223 ? 2.041 -12.819 -15.351 1.00 73.81 223 ASP A CA 1
ATOM 1863 C C . ASP A 1 223 ? 1.991 -14.170 -16.057 1.00 73.81 223 ASP A C 1
ATOM 1865 O O . ASP A 1 223 ? 2.661 -15.104 -15.623 1.00 73.81 223 ASP A O 1
ATOM 1869 N N . GLU A 1 224 ? 1.277 -14.281 -17.172 1.00 80.81 224 GLU A N 1
ATOM 1870 C CA . GLU A 1 224 ? 1.258 -15.507 -17.965 1.00 80.81 224 GLU A CA 1
ATOM 1871 C C . GLU A 1 224 ? 2.629 -15.740 -18.607 1.00 80.81 224 GLU A C 1
ATOM 1873 O O . GLU A 1 224 ? 3.214 -16.816 -18.482 1.00 80.81 224 GLU A O 1
ATOM 1878 N N . HIS A 1 225 ? 3.202 -14.689 -19.192 1.00 83.00 225 HIS A N 1
ATOM 1879 C CA . HIS A 1 225 ? 4.472 -14.771 -19.914 1.00 83.00 225 HIS A CA 1
ATOM 1880 C C . HIS A 1 225 ? 5.698 -14.422 -19.057 1.00 83.00 225 HIS A C 1
ATOM 1882 O O . HIS A 1 225 ? 6.828 -14.488 -19.546 1.00 83.00 225 HIS A O 1
ATOM 1888 N N . LYS A 1 226 ? 5.495 -14.025 -17.793 1.00 80.50 226 LYS A N 1
ATOM 1889 C CA . LYS A 1 226 ? 6.536 -13.504 -16.886 1.00 80.50 226 LYS A CA 1
ATOM 1890 C C . LYS A 1 226 ? 7.355 -12.388 -17.547 1.00 80.50 226 LYS A C 1
ATOM 1892 O O . LYS A 1 226 ? 8.590 -12.402 -17.527 1.00 80.50 226 LYS A O 1
ATOM 1897 N N . THR A 1 227 ? 6.667 -11.425 -18.164 1.00 82.88 227 THR A N 1
ATOM 1898 C CA . THR A 1 227 ? 7.315 -10.296 -18.850 1.00 82.88 227 THR A CA 1
ATOM 1899 C C . THR A 1 227 ? 6.945 -8.954 -18.246 1.00 82.88 227 THR A C 1
ATOM 1901 O O . THR A 1 227 ? 5.849 -8.759 -17.730 1.00 82.88 227 THR A O 1
ATOM 1904 N N . ILE A 1 228 ? 7.874 -8.006 -18.341 1.00 81.94 228 ILE A N 1
ATOM 1905 C CA . ILE A 1 228 ? 7.627 -6.591 -18.081 1.00 81.94 228 ILE A CA 1
ATOM 1906 C C . ILE A 1 228 ? 7.527 -5.906 -19.434 1.00 81.94 228 ILE A C 1
ATOM 1908 O O . ILE A 1 228 ? 8.475 -5.930 -20.222 1.00 81.94 228 ILE A O 1
ATOM 1912 N N . ASN A 1 229 ? 6.399 -5.262 -19.687 1.00 83.44 229 ASN A N 1
ATOM 1913 C CA . ASN A 1 229 ? 6.211 -4.408 -20.843 1.00 83.44 229 ASN A CA 1
ATOM 1914 C C . ASN A 1 229 ? 6.424 -2.963 -20.403 1.00 83.44 229 ASN A C 1
ATOM 1916 O O . ASN A 1 229 ? 5.650 -2.431 -19.607 1.00 83.44 229 ASN A O 1
ATOM 1920 N N . VAL A 1 230 ? 7.464 -2.333 -20.934 1.00 81.62 230 VAL A N 1
ATOM 1921 C CA . VAL A 1 230 ? 7.708 -0.899 -20.809 1.00 81.62 230 VAL A CA 1
ATOM 1922 C C . VAL A 1 230 ? 7.175 -0.254 -22.083 1.00 81.62 230 VAL A C 1
ATOM 1924 O O . VAL A 1 230 ? 7.764 -0.385 -23.158 1.00 81.62 230 VAL A O 1
ATOM 1927 N N . VAL A 1 231 ? 6.008 0.368 -21.975 1.00 80.75 231 VAL A N 1
ATOM 1928 C CA . VAL A 1 231 ? 5.290 0.985 -23.088 1.00 80.75 231 VAL A CA 1
ATOM 1929 C C . VAL A 1 231 ? 5.714 2.447 -23.182 1.00 80.75 231 VAL A C 1
ATOM 1931 O O . VAL A 1 231 ? 5.583 3.227 -22.233 1.00 80.75 231 VAL A O 1
ATOM 1934 N N . PHE A 1 232 ? 6.248 2.795 -24.345 1.00 79.50 232 PHE A N 1
ATOM 1935 C CA . PHE A 1 232 ? 6.555 4.153 -24.758 1.00 79.50 232 PHE A CA 1
ATOM 1936 C C . PHE A 1 232 ? 5.479 4.643 -25.729 1.00 79.50 232 PHE A C 1
ATOM 1938 O O . PHE A 1 232 ? 4.643 3.862 -26.182 1.00 79.50 232 PHE A O 1
ATOM 1945 N N . ILE A 1 233 ? 5.495 5.932 -26.063 1.00 78.25 233 ILE A N 1
ATOM 1946 C CA . ILE A 1 233 ? 4.588 6.478 -27.086 1.00 78.25 233 ILE A CA 1
ATOM 1947 C C . ILE A 1 233 ? 4.863 5.841 -28.458 1.00 78.25 233 ILE A C 1
ATOM 1949 O O . ILE A 1 233 ? 3.935 5.572 -29.213 1.00 78.25 233 ILE A O 1
ATOM 1953 N N . ASP A 1 234 ? 6.129 5.572 -28.772 1.00 79.44 234 ASP A N 1
ATOM 1954 C CA . ASP A 1 234 ? 6.591 5.150 -30.097 1.00 79.44 234 ASP A CA 1
ATOM 1955 C C . ASP A 1 234 ? 6.957 3.660 -30.197 1.00 79.44 234 ASP A C 1
ATOM 1957 O O . ASP A 1 234 ? 7.169 3.146 -31.296 1.00 79.44 234 ASP A O 1
ATOM 1961 N N . LYS A 1 235 ? 7.060 2.951 -29.068 1.00 81.25 235 LYS A N 1
ATOM 1962 C CA . LYS A 1 235 ? 7.494 1.547 -29.033 1.00 81.25 235 LYS A CA 1
ATOM 1963 C C . LYS A 1 235 ? 7.072 0.826 -27.762 1.00 81.25 235 LYS A C 1
ATOM 1965 O O . LYS A 1 235 ? 6.783 1.437 -26.738 1.00 81.25 235 LYS A O 1
ATOM 1970 N N . VAL A 1 236 ? 7.167 -0.499 -27.790 1.00 82.25 236 VAL A N 1
ATOM 1971 C CA . VAL A 1 236 ? 7.086 -1.332 -26.584 1.00 82.25 236 VAL A CA 1
ATOM 1972 C C . VAL A 1 236 ? 8.401 -2.070 -26.401 1.00 82.25 236 VAL A C 1
ATOM 1974 O O . VAL A 1 236 ? 8.858 -2.784 -27.295 1.00 82.25 236 VAL A O 1
ATOM 1977 N N . GLU A 1 237 ? 9.015 -1.911 -25.232 1.00 84.12 237 GLU A N 1
ATOM 1978 C CA . GLU A 1 237 ? 10.164 -2.713 -24.822 1.00 84.12 237 GLU A CA 1
ATOM 1979 C C . GLU A 1 237 ? 9.670 -3.835 -23.906 1.00 84.12 237 GLU A C 1
ATOM 1981 O O . GLU A 1 237 ? 9.130 -3.575 -22.831 1.00 84.12 237 GLU A O 1
ATOM 1986 N N . LYS A 1 238 ? 9.846 -5.089 -24.334 1.00 83.06 238 LYS A N 1
ATOM 1987 C CA . LYS A 1 238 ? 9.530 -6.259 -23.509 1.00 83.06 238 LYS A CA 1
ATOM 1988 C C . LYS A 1 238 ? 10.792 -6.813 -22.869 1.00 83.06 238 LYS A C 1
ATOM 1990 O O . LYS A 1 238 ? 11.794 -7.024 -23.558 1.00 83.06 238 LYS A O 1
ATOM 1995 N N . TYR A 1 239 ? 10.708 -7.070 -21.570 1.00 80.38 239 TYR A N 1
ATOM 1996 C CA . TYR A 1 239 ? 11.754 -7.690 -20.768 1.00 80.38 239 TYR A CA 1
ATOM 1997 C C . TYR A 1 239 ? 11.244 -9.016 -20.218 1.00 80.38 239 TYR A C 1
ATOM 1999 O O . TYR A 1 239 ? 10.276 -9.047 -19.461 1.00 80.38 239 TYR A O 1
ATOM 2007 N N . TYR A 1 240 ? 11.909 -10.105 -20.585 1.00 79.38 240 TYR A N 1
ATOM 2008 C CA . TYR A 1 240 ? 11.582 -11.445 -20.106 1.00 79.38 240 TYR A CA 1
ATOM 2009 C C . TYR A 1 240 ? 12.304 -11.721 -18.788 1.00 79.38 240 TYR A C 1
ATOM 2011 O O . TYR A 1 240 ? 13.496 -11.444 -18.664 1.00 79.38 240 TYR A O 1
ATOM 2019 N N . LEU A 1 241 ? 11.585 -12.266 -17.808 1.00 74.06 241 LEU A N 1
ATOM 2020 C CA . LEU A 1 241 ? 12.132 -12.662 -16.511 1.00 74.06 241 LEU A CA 1
ATOM 2021 C C . LEU A 1 241 ? 12.375 -14.178 -16.468 1.00 74.06 241 LEU A C 1
ATOM 2023 O O . LEU A 1 241 ? 11.880 -14.863 -15.579 1.00 74.06 241 LEU A O 1
ATOM 2027 N N . GLN A 1 242 ? 13.114 -14.720 -17.439 1.00 70.12 242 GLN A N 1
ATOM 2028 C CA . GLN A 1 242 ? 13.555 -16.120 -17.409 1.00 70.12 242 GLN A CA 1
ATOM 2029 C C . GLN A 1 242 ? 14.970 -16.200 -16.827 1.00 70.12 242 GLN A C 1
ATOM 2031 O O . GLN A 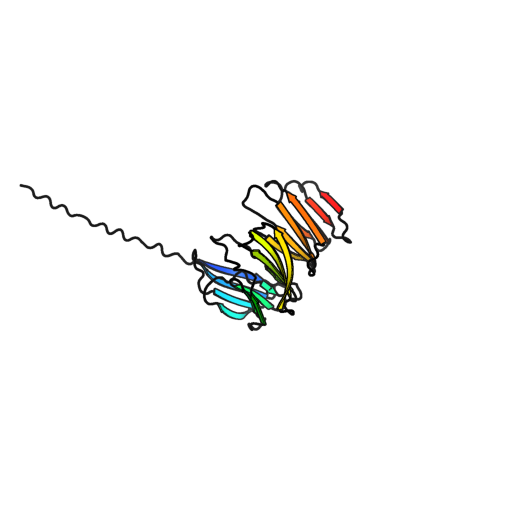1 242 ? 15.890 -15.552 -17.325 1.00 70.12 242 GLN A O 1
ATOM 2036 N N . ASP A 1 243 ? 15.141 -16.961 -15.744 1.00 62.66 243 ASP A N 1
ATOM 2037 C CA . ASP A 1 243 ? 16.442 -17.315 -15.148 1.00 62.66 243 ASP A CA 1
ATOM 2038 C C . ASP A 1 243 ? 17.387 -16.134 -14.850 1.00 62.66 243 ASP A C 1
ATOM 2040 O O . ASP A 1 243 ? 18.611 -16.259 -14.886 1.00 62.66 243 ASP A O 1
ATOM 2044 N N . GLY A 1 244 ? 16.829 -14.947 -14.589 1.00 55.22 244 GLY A N 1
ATOM 2045 C CA . GLY A 1 244 ? 17.601 -13.721 -14.356 1.00 55.22 244 GLY A CA 1
ATOM 2046 C C . GLY A 1 244 ? 18.325 -13.170 -15.594 1.00 55.22 244 GLY A C 1
ATOM 2047 O O . GLY A 1 244 ? 19.039 -12.170 -15.482 1.00 55.22 244 GLY A O 1
ATOM 2048 N N . LYS A 1 245 ? 18.142 -13.773 -16.776 1.00 57.34 245 LYS A N 1
ATOM 2049 C CA . LYS A 1 245 ? 18.695 -13.276 -18.039 1.00 57.34 245 LYS A CA 1
ATOM 2050 C C . LYS A 1 245 ? 17.747 -12.260 -18.664 1.00 57.34 245 LYS A C 1
ATOM 2052 O O . LYS A 1 245 ? 16.537 -12.446 -18.704 1.00 57.34 245 LYS A O 1
ATOM 2057 N N . ARG A 1 246 ? 18.321 -11.160 -19.158 1.00 61.84 246 ARG A N 1
ATOM 2058 C CA . ARG A 1 246 ? 17.585 -10.085 -19.831 1.00 61.84 246 ARG A CA 1
ATOM 2059 C C . ARG A 1 246 ? 17.606 -10.332 -21.334 1.00 61.84 246 ARG A C 1
ATOM 2061 O O . ARG A 1 246 ? 18.660 -10.199 -21.948 1.00 61.84 246 ARG A O 1
ATOM 2068 N N . GLU A 1 247 ? 16.450 -10.601 -21.927 1.00 70.31 247 GLU A N 1
ATOM 2069 C CA . GLU A 1 247 ? 16.260 -10.435 -23.369 1.00 70.31 247 GLU A CA 1
ATOM 2070 C C . GLU A 1 247 ? 15.388 -9.199 -23.600 1.00 70.31 247 GLU A C 1
ATOM 2072 O O . GLU A 1 247 ? 14.278 -9.106 -23.072 1.00 70.31 247 GLU A O 1
ATOM 2077 N N . LYS A 1 248 ? 15.919 -8.220 -24.341 1.00 77.56 248 LYS A N 1
ATOM 2078 C CA . LYS A 1 248 ? 15.185 -7.019 -24.742 1.00 77.56 248 LYS A CA 1
ATOM 2079 C C . LYS A 1 248 ? 14.673 -7.224 -26.159 1.00 77.56 248 LYS A C 1
ATOM 2081 O O . LYS A 1 248 ? 15.475 -7.325 -27.084 1.00 77.56 248 LYS A O 1
ATOM 2086 N N . LYS A 1 249 ? 13.352 -7.206 -26.335 1.00 79.56 249 LYS A N 1
ATOM 2087 C CA . LYS A 1 249 ? 12.724 -7.133 -27.663 1.00 79.56 249 LYS A CA 1
ATOM 2088 C C . LYS A 1 249 ? 12.035 -5.787 -27.817 1.00 79.56 249 LYS A C 1
ATOM 2090 O O . LYS A 1 249 ? 11.252 -5.388 -26.955 1.00 79.56 249 LYS A O 1
ATOM 2095 N N . VAL A 1 250 ? 12.382 -5.076 -28.888 1.00 78.62 250 VAL A N 1
ATOM 2096 C CA . VAL A 1 250 ? 11.771 -3.794 -29.248 1.00 78.62 250 VAL A CA 1
ATOM 2097 C C . VAL A 1 250 ? 10.741 -4.066 -30.328 1.00 78.62 250 VAL A C 1
ATOM 2099 O O . VAL A 1 250 ? 11.083 -4.576 -31.392 1.00 78.62 250 VAL A O 1
ATOM 2102 N N . PHE A 1 251 ? 9.492 -3.729 -30.039 1.00 75.50 251 PHE A N 1
ATOM 2103 C CA . PHE A 1 251 ? 8.402 -3.798 -30.999 1.00 75.50 251 PHE A CA 1
ATOM 2104 C C . PHE A 1 251 ? 8.091 -2.382 -31.482 1.00 75.50 251 PHE A C 1
ATOM 2106 O O . PHE A 1 251 ? 8.090 -1.445 -30.677 1.00 75.50 251 PHE A O 1
ATOM 2113 N N . GLY A 1 252 ? 7.868 -2.236 -32.791 1.00 72.31 252 GLY A N 1
ATOM 2114 C CA . GLY A 1 252 ? 7.420 -0.977 -33.387 1.00 72.31 252 GLY A CA 1
ATOM 2115 C C . GLY A 1 252 ? 6.050 -0.540 -32.851 1.00 72.31 252 GLY A C 1
ATOM 2116 O O . GLY A 1 252 ? 5.411 -1.302 -32.116 1.00 72.31 252 GLY A O 1
ATOM 2117 N N . PRO A 1 253 ? 5.599 0.677 -33.193 1.00 64.94 253 PRO A N 1
ATOM 2118 C CA . PRO A 1 253 ? 4.325 1.200 -32.718 1.00 64.94 253 PRO A CA 1
ATOM 2119 C C . PRO A 1 253 ? 3.190 0.238 -33.080 1.00 64.94 253 PRO A C 1
ATOM 2121 O O . PRO A 1 253 ? 3.140 -0.304 -34.186 1.00 64.94 253 PRO A O 1
ATOM 2124 N N . THR A 1 254 ? 2.303 -0.009 -32.118 1.00 57.28 254 THR A N 1
ATOM 2125 C CA . THR A 1 254 ? 1.069 -0.764 -32.352 1.00 57.28 254 THR A CA 1
ATOM 2126 C C . THR A 1 254 ? 0.157 0.149 -33.172 1.00 57.28 254 THR A C 1
ATOM 2128 O O . THR A 1 254 ? -0.169 1.234 -32.696 1.00 57.28 254 THR A O 1
ATOM 2131 N N . GLN A 1 255 ? -0.141 -0.227 -34.423 1.00 51.34 255 GLN A N 1
ATOM 2132 C CA . GLN A 1 255 ? -1.124 0.483 -35.255 1.00 51.34 255 GLN A CA 1
ATOM 2133 C C . GLN A 1 255 ? -2.531 0.346 -34.678 1.00 51.34 255 GLN A C 1
ATOM 2135 O O . GLN A 1 255 ? -2.824 -0.735 -34.114 1.00 51.34 255 GLN A O 1
#

pLDDT: mean 75.83, std 15.78, range [38.19, 98.56]

Foldseek 3Di:
DDDDDDPPDPPPPPPPPPPFDWDWDKAWDAAPVRQKIWIKIATDGQVWTAWIKIWMDGPNHTLDIDTDGTDDWDHWEAAPQGWIWIDGFQKIWIAHNNRHTLAMDGHPDGLDDDNPPPPQVFAWYADNVNQKIWTWGADPVQLWIKIWIDGSVVRGTQDIDTPGNARHWYWDDAHQKIWIWGDDPDDQWDWTKIFIAGSNGDTLDIDTDRDGPQWFDDWDADNVQRWIWGHTPFWIWIFHPDPSDTDTDIGGDDD

Secondary structure (DSSP, 8-state):
----------------------EEEEEEEE-TTSSEEEEEEEEEETTEEEEEEEEEEETTEEEEEEEE-SS-B---EE-TTS-EEEEETTEEEEE-TTS-EEEEEE-SS-----GGG------EEE-TTSSEEEEEEEETTTTEEEEEEEETTTTEEEEEEEEES---EEEEEETTEEEEEE---S-S--EEEEEEEETT--EEEEEEEE--TTSEEEEEEETTTTEEEEEESS-EEEEE-BTTB--EEEEPP--